Protein AF-A0AAD9UGE0-F1 (afdb_monomer)

Solvent-accessible surface area (backbone atoms only — not comparable to full-atom values): 10682 Å² total; per-residue (Å²): 108,59,68,49,46,76,36,98,63,43,53,57,89,71,88,45,74,94,36,51,43,72,47,101,81,71,46,81,41,84,51,85,53,71,52,88,83,58,82,74,87,63,86,68,56,71,90,69,31,63,81,70,52,46,63,59,52,52,42,46,74,65,62,39,89,76,68,71,66,84,91,70,76,92,77,60,57,79,84,47,42,63,54,53,50,55,52,52,47,62,59,44,84,49,80,83,69,29,67,52,61,66,55,52,52,52,53,50,54,66,74,49,76,84,58,88,60,74,59,60,60,52,51,49,52,54,50,50,55,49,50,53,55,49,51,53,51,49,55,52,52,52,54,52,48,52,54,53,49,50,53,48,52,56,49,49,62,70,72,47,74,83,75,58,71,69,61,76,76,76,121

InterPro domains:
  IPR011009 Protein kinase-like domain superfamily [SSF56112] (1-133)
  IPR050401 Cyclic nucleotide synthase [PTHR11920] (56-162)

Organism: Ridgeia piscesae (NCBI:txid27915)

Foldseek 3Di:
DVVCCPDPLNDQVQDDPVQWDQDPVRDTDGHRRPCPPPDPPDDDDPCRPCVNCVVVVVQLLVCDVVHSDDDDDPDDPPLCVLVVVLVVQCSDSDPVSHDDVVVSVVSVCVSPVDDPDPVVVVVVVVVVVVVVVVVVVVVVVVVVVVVVVVVVVVVVVVVDPPPVVVPVVPD

Nearest PDB structures (foldseek):
  6vql-assembly1_A  TM=5.598E-01  e=5.423E-02  Homo sapiens
  2oic-assembly3_C  TM=5.816E-01  e=9.444E-02  Homo sapiens
  8tvm-assembly2_B  TM=5.548E-01  e=7.849E-02  Homo sapiens
  6n8g-assembly3_C  TM=5.588E-01  e=1.068E-01  Homo sapiens
  6rfj-assembly2_B  TM=5.610E-01  e=1.979E-01  Homo sapiens

Structure (mmCIF, N/CA/C/O backbone):
data_AF-A0AAD9UGE0-F1
#
_entry.id   AF-A0AAD9UGE0-F1
#
loop_
_atom_site.group_PDB
_atom_site.id
_atom_site.type_symbol
_atom_site.label_atom_id
_atom_site.label_alt_id
_atom_site.label_comp_id
_atom_site.label_asym_id
_atom_site.label_entity_id
_atom_site.label_seq_id
_atom_site.pdbx_PDB_ins_code
_atom_site.Cartn_x
_atom_site.Cartn_y
_atom_site.Cartn_z
_atom_site.occupancy
_atom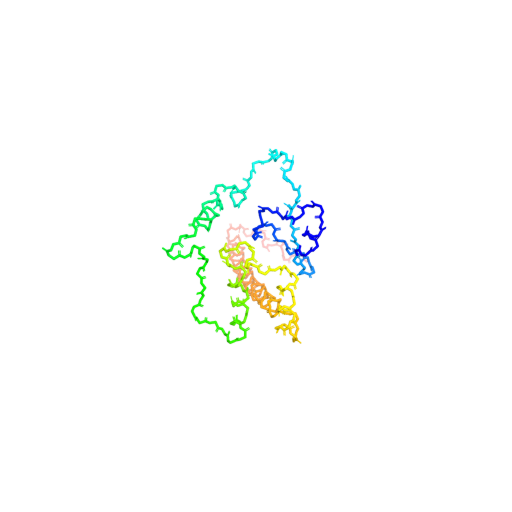_site.B_iso_or_equiv
_atom_site.auth_seq_id
_atom_site.auth_comp_id
_atom_site.auth_asym_id
_atom_site.auth_atom_id
_atom_site.pdbx_PDB_model_num
ATOM 1 N N . MET A 1 1 ? -3.141 -9.956 -6.855 1.00 86.50 1 MET A N 1
ATOM 2 C CA . MET A 1 1 ? -2.781 -9.340 -8.156 1.00 86.50 1 MET A CA 1
ATOM 3 C C . MET A 1 1 ? -2.463 -10.358 -9.249 1.00 86.50 1 MET A C 1
ATOM 5 O O . MET A 1 1 ? -2.822 -10.086 -10.386 1.00 86.50 1 MET A O 1
ATOM 9 N N . THR A 1 2 ? -1.898 -11.535 -8.938 1.00 88.38 2 THR A N 1
ATOM 10 C CA . THR A 1 2 ? -1.641 -12.627 -9.907 1.00 88.38 2 THR A CA 1
ATOM 11 C C . THR A 1 2 ? -2.841 -12.927 -10.812 1.00 88.38 2 THR A C 1
ATOM 13 O O . THR A 1 2 ? -2.704 -12.946 -12.029 1.00 88.38 2 THR A O 1
ATOM 16 N N . TYR A 1 3 ? -4.036 -13.067 -10.226 1.00 90.50 3 TYR A N 1
ATOM 17 C CA . TYR A 1 3 ? -5.280 -13.278 -10.973 1.00 90.50 3 TYR A CA 1
ATOM 18 C C . TYR A 1 3 ? -5.548 -12.173 -12.009 1.00 90.50 3 TYR A C 1
ATOM 20 O O . TYR A 1 3 ? -5.776 -12.452 -13.182 1.00 90.50 3 TYR A O 1
ATOM 28 N N . LEU A 1 4 ? -5.448 -10.904 -11.599 1.00 90.94 4 LEU A N 1
ATOM 29 C CA . LEU A 1 4 ? -5.672 -9.766 -12.492 1.00 90.94 4 LEU A CA 1
ATOM 30 C C . LEU A 1 4 ? -4.648 -9.727 -13.634 1.00 90.94 4 LEU A C 1
ATOM 32 O O . LEU A 1 4 ? -5.006 -9.381 -14.757 1.00 90.94 4 LEU A O 1
ATOM 36 N N . HIS A 1 5 ? -3.398 -10.100 -13.362 1.00 91.44 5 HIS A N 1
ATOM 37 C CA . HIS A 1 5 ? -2.331 -10.113 -14.364 1.00 91.44 5 HIS A CA 1
ATOM 38 C C . HIS A 1 5 ? -2.484 -11.229 -15.398 1.00 91.44 5 HIS A C 1
ATOM 40 O O . HIS A 1 5 ? -2.149 -11.021 -16.560 1.00 91.44 5 HIS A O 1
ATOM 46 N N . LYS A 1 6 ? -3.040 -12.377 -14.997 1.00 92.19 6 LYS A N 1
ATOM 47 C CA . LYS A 1 6 ? -3.388 -13.480 -15.906 1.00 92.19 6 LYS A CA 1
ATOM 48 C C . LYS A 1 6 ? -4.682 -13.221 -16.687 1.00 92.19 6 LYS A C 1
ATOM 50 O O . LYS A 1 6 ? -4.914 -13.846 -17.713 1.00 92.19 6 LYS A O 1
ATOM 55 N N . SER A 1 7 ? -5.521 -12.295 -16.220 1.00 92.62 7 SER A N 1
ATOM 56 C CA . SER A 1 7 ? -6.760 -11.922 -16.907 1.00 92.62 7 SER A CA 1
ATOM 57 C C . SER A 1 7 ? -6.507 -11.035 -18.142 1.00 92.62 7 SER A C 1
ATOM 59 O O . SER A 1 7 ? -5.489 -10.335 -18.199 1.00 92.62 7 SER A O 1
ATOM 61 N N . PRO A 1 8 ? -7.472 -10.923 -19.078 1.00 91.62 8 PRO A N 1
ATOM 62 C CA . PRO A 1 8 ? -7.380 -10.011 -20.226 1.00 91.62 8 PRO A CA 1
ATOM 63 C C . PRO A 1 8 ? -7.176 -8.530 -19.858 1.00 91.62 8 PRO A C 1
ATOM 65 O O . PRO A 1 8 ? -6.701 -7.741 -20.673 1.00 91.62 8 PRO A O 1
ATOM 68 N N . ILE A 1 9 ? -7.512 -8.132 -18.624 1.00 89.88 9 ILE A N 1
ATOM 69 C CA . ILE A 1 9 ? -7.336 -6.758 -18.129 1.00 89.88 9 ILE A CA 1
ATOM 70 C C . ILE A 1 9 ? -5.846 -6.432 -17.910 1.00 89.88 9 ILE A C 1
ATOM 72 O O . ILE A 1 9 ? -5.455 -5.263 -18.046 1.00 89.88 9 ILE A O 1
ATOM 76 N N . LYS A 1 10 ? -5.027 -7.460 -17.623 1.00 90.00 10 LYS A N 1
ATOM 77 C CA . LYS A 1 10 ? -3.566 -7.479 -17.397 1.00 90.00 10 LYS A CA 1
ATOM 78 C C . LYS A 1 10 ? -3.036 -6.655 -16.222 1.00 90.00 10 LYS A C 1
ATOM 80 O O . LYS A 1 10 ? -2.043 -7.023 -15.614 1.00 90.00 10 LYS A O 1
ATOM 85 N N . PHE A 1 11 ? -3.653 -5.527 -15.892 1.00 89.81 11 PHE A N 1
ATOM 86 C CA . PHE A 1 11 ? -3.199 -4.638 -14.824 1.00 89.81 11 PHE A CA 1
ATOM 87 C C . PHE A 1 11 ? -4.318 -3.705 -14.366 1.00 89.81 11 PHE A C 1
ATOM 89 O O . PHE A 1 11 ? -5.218 -3.350 -15.131 1.00 89.81 11 PHE A O 1
ATOM 96 N N . HIS A 1 12 ? -4.226 -3.242 -13.120 1.00 90.31 12 HIS A N 1
ATOM 97 C CA . HIS A 1 12 ? -5.197 -2.309 -12.549 1.00 90.31 12 HIS A CA 1
ATOM 98 C C . HIS A 1 12 ? -5.083 -0.900 -13.154 1.00 90.31 12 HIS A C 1
ATOM 100 O O . HIS A 1 12 ? -6.098 -0.266 -13.438 1.00 90.31 12 HIS A O 1
ATOM 106 N N . GLY A 1 13 ? -3.858 -0.395 -13.324 1.00 86.50 13 GLY A N 1
ATOM 107 C CA . GLY A 1 13 ? -3.557 0.898 -13.958 1.00 86.50 13 GLY A CA 1
ATOM 108 C C . GLY A 1 13 ? -3.560 2.117 -13.032 1.00 86.50 13 GLY A C 1
ATOM 109 O O . GLY A 1 13 ? -2.965 3.130 -13.374 1.00 86.50 13 GLY A O 1
ATOM 110 N N . SER A 1 14 ? -4.179 2.031 -11.855 1.00 85.56 14 SER A N 1
ATOM 111 C CA . SER A 1 14 ? -4.211 3.139 -10.890 1.00 85.56 14 SER A CA 1
ATOM 112 C C . SER A 1 14 ? -4.406 2.633 -9.459 1.00 85.56 14 SER A C 1
ATOM 114 O O . SER A 1 14 ? -5.285 3.128 -8.749 1.00 85.56 14 SER A O 1
ATOM 116 N N . LEU A 1 15 ? -3.695 1.575 -9.066 1.00 87.81 15 LEU A N 1
ATOM 117 C CA . LEU A 1 15 ? -3.853 0.984 -7.738 1.00 87.81 15 LEU A CA 1
ATOM 118 C C . LEU A 1 15 ? -3.449 2.017 -6.675 1.00 87.81 15 LEU A C 1
ATOM 120 O O . LEU A 1 15 ? -2.327 2.510 -6.676 1.00 87.81 15 LEU A O 1
ATOM 124 N N . THR A 1 16 ? -4.387 2.360 -5.798 1.00 86.50 16 THR A N 1
ATOM 125 C CA . THR A 1 16 ? -4.173 3.248 -4.649 1.00 86.50 16 THR A CA 1
ATOM 126 C C . THR A 1 16 ? -4.883 2.652 -3.441 1.00 86.50 16 THR A C 1
ATOM 128 O O . THR A 1 16 ? -5.810 1.859 -3.614 1.00 86.50 16 THR A O 1
ATOM 131 N N . SER A 1 17 ? -4.509 3.060 -2.227 1.00 85.44 17 SER A N 1
ATOM 132 C CA . SER A 1 17 ? -5.181 2.614 -0.995 1.00 85.44 17 SER A CA 1
ATOM 133 C C . SER A 1 17 ? -6.696 2.858 -1.028 1.00 85.44 17 SER A C 1
ATOM 135 O O . SER A 1 17 ? -7.463 2.017 -0.593 1.00 85.44 17 SER A O 1
ATOM 137 N N . PHE A 1 18 ? -7.157 3.934 -1.674 1.00 85.12 18 PHE A N 1
ATOM 138 C CA . PHE A 1 18 ? -8.587 4.232 -1.860 1.00 85.12 18 PHE A CA 1
ATOM 139 C C . PHE A 1 18 ? -9.351 3.240 -2.769 1.00 85.12 18 PHE A C 1
ATOM 141 O O . PHE A 1 18 ? -10.582 3.259 -2.857 1.00 85.12 18 PHE A O 1
ATOM 148 N N . LYS A 1 19 ? -8.635 2.400 -3.521 1.00 87.56 19 LYS A N 1
ATOM 149 C CA . LYS A 1 19 ? -9.222 1.357 -4.377 1.00 87.56 19 LYS A CA 1
ATOM 150 C C . LYS A 1 19 ? -9.098 -0.034 -3.763 1.00 87.56 19 LYS A C 1
ATOM 152 O O . LYS A 1 19 ? -9.575 -0.990 -4.371 1.00 87.56 19 LYS A O 1
ATOM 157 N N . VAL A 1 20 ? -8.502 -0.139 -2.581 1.00 90.75 20 VAL A N 1
ATOM 158 C CA . VAL A 1 20 ? -8.370 -1.372 -1.817 1.00 90.75 20 VAL A CA 1
ATOM 159 C C . VAL A 1 20 ? -9.362 -1.309 -0.661 1.00 90.75 20 VAL A C 1
ATOM 161 O O . VAL A 1 20 ? -9.331 -0.379 0.135 1.00 90.75 20 VAL A O 1
ATOM 164 N N . LEU A 1 21 ? -10.288 -2.258 -0.623 1.00 89.25 21 LEU A N 1
ATOM 165 C CA . LEU A 1 21 ? -11.408 -2.299 0.310 1.00 89.25 21 LEU A CA 1
ATOM 166 C C . LEU A 1 21 ? -11.250 -3.508 1.230 1.00 89.25 21 LEU A C 1
ATOM 168 O O . LEU A 1 21 ? -10.822 -4.566 0.774 1.00 89.25 21 LEU A O 1
ATOM 172 N N . LEU A 1 22 ? -11.623 -3.363 2.495 1.00 88.38 22 LEU A N 1
ATOM 173 C CA . LEU A 1 22 ? -11.790 -4.483 3.419 1.00 88.38 22 LEU A CA 1
ATOM 174 C C . LEU A 1 22 ? -13.283 -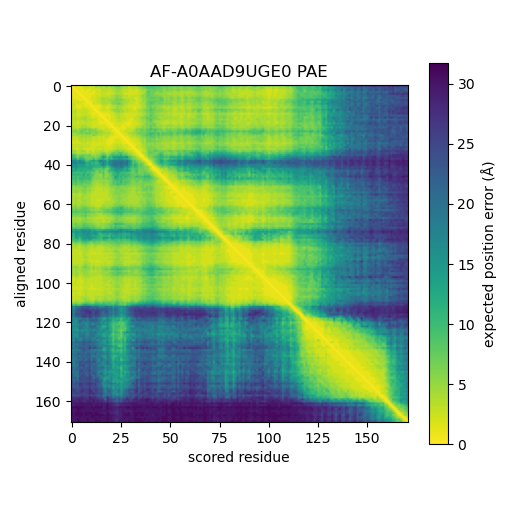4.817 3.497 1.00 88.38 22 LEU A C 1
ATOM 176 O O . LEU A 1 22 ? -14.111 -3.906 3.505 1.00 88.38 22 LEU A O 1
ATOM 180 N N . ASP A 1 23 ? -13.630 -6.101 3.509 1.00 84.06 23 ASP A N 1
ATOM 181 C CA . ASP A 1 23 ? -14.999 -6.548 3.783 1.00 84.06 23 ASP A CA 1
ATOM 182 C C . ASP A 1 23 ? -15.182 -6.979 5.249 1.00 84.06 23 ASP A C 1
ATOM 184 O O . ASP A 1 23 ? -14.229 -6.995 6.025 1.00 84.06 23 ASP A O 1
ATOM 188 N N . GLY A 1 24 ? -16.410 -7.348 5.635 1.00 77.62 24 GLY A N 1
ATOM 189 C CA . GLY A 1 24 ? -16.728 -7.788 7.003 1.00 77.62 24 GLY A CA 1
ATOM 190 C C . GLY A 1 24 ? -16.047 -9.093 7.438 1.00 77.62 24 GLY A C 1
ATOM 191 O O . GLY A 1 24 ? -16.142 -9.471 8.598 1.00 77.62 24 GLY A O 1
ATOM 192 N N . ARG A 1 25 ? -15.352 -9.783 6.524 1.00 78.94 25 ARG A N 1
ATOM 193 C CA . ARG A 1 25 ? -14.497 -10.943 6.816 1.00 78.94 25 ARG A CA 1
ATOM 194 C C . ARG A 1 25 ? -13.013 -10.570 6.771 1.00 78.94 25 ARG A C 1
ATOM 196 O O . ARG A 1 25 ? -12.174 -11.444 6.573 1.00 78.94 25 ARG A O 1
ATOM 203 N N . TRP A 1 26 ? -12.695 -9.278 6.880 1.00 73.75 26 TRP A N 1
ATOM 204 C CA . TRP A 1 26 ? -11.335 -8.733 6.849 1.00 73.75 26 TRP A CA 1
ATOM 205 C C . TRP A 1 26 ? -10.550 -9.089 5.585 1.00 73.75 26 TRP A C 1
ATOM 207 O O . TRP A 1 26 ? -9.321 -9.033 5.549 1.00 73.75 26 TRP A O 1
ATOM 217 N N . THR A 1 27 ? -11.253 -9.426 4.504 1.00 80.75 27 THR A N 1
ATOM 218 C CA . THR A 1 27 ? -10.612 -9.773 3.244 1.00 80.75 27 THR A CA 1
ATOM 219 C C . THR A 1 27 ? -10.341 -8.510 2.444 1.00 80.75 27 THR A C 1
ATOM 221 O O . THR A 1 27 ? -11.245 -7.749 2.098 1.00 80.75 27 THR A O 1
ATOM 224 N N . CYS A 1 28 ? -9.073 -8.317 2.096 1.00 85.94 28 CYS A N 1
ATOM 225 C CA . CYS A 1 28 ? -8.627 -7.243 1.225 1.00 85.94 28 CYS A CA 1
ATOM 226 C C . CYS A 1 28 ? -9.032 -7.505 -0.237 1.00 85.94 28 CYS A C 1
ATOM 228 O O . CYS A 1 28 ? -8.612 -8.483 -0.860 1.00 85.94 28 CYS A O 1
ATOM 230 N N . LYS A 1 29 ? -9.854 -6.612 -0.795 1.00 89.44 29 LYS A N 1
ATOM 231 C CA . LYS A 1 29 ? -10.418 -6.668 -2.147 1.00 89.44 29 LYS A CA 1
ATOM 232 C C . LYS A 1 29 ? -10.004 -5.448 -2.960 1.00 89.44 29 LYS A C 1
ATOM 234 O O . LYS A 1 29 ? -10.049 -4.311 -2.504 1.00 89.44 29 LYS A O 1
ATOM 239 N N . ILE A 1 30 ? -9.634 -5.680 -4.213 1.00 92.19 30 ILE A N 1
ATOM 240 C CA . ILE A 1 30 ? -9.219 -4.628 -5.143 1.00 92.19 30 ILE A CA 1
ATOM 241 C C . ILE A 1 30 ? -10.424 -4.223 -5.997 1.00 92.19 30 ILE A C 1
ATOM 243 O O . ILE A 1 30 ? -11.068 -5.074 -6.604 1.00 92.19 30 ILE A O 1
ATOM 247 N N . SER A 1 31 ? -10.714 -2.926 -6.068 1.00 89.81 31 SER A N 1
ATOM 248 C CA . SER A 1 31 ? -11.856 -2.353 -6.793 1.00 89.81 31 SER A CA 1
ATOM 249 C C . SER A 1 31 ? -11.417 -1.514 -7.995 1.00 89.81 31 SER A C 1
ATOM 251 O O . SER A 1 31 ? -10.283 -1.053 -8.066 1.00 89.81 31 SER A O 1
ATOM 253 N N . ARG A 1 32 ? -12.339 -1.241 -8.929 1.00 85.06 32 ARG A N 1
ATOM 254 C CA . ARG A 1 32 ? -12.141 -0.289 -10.045 1.00 85.06 32 ARG A CA 1
ATOM 255 C C . ARG A 1 32 ? -10.977 -0.632 -10.996 1.00 85.06 32 ARG A C 1
ATOM 257 O O . ARG A 1 32 ? -10.320 0.264 -11.529 1.00 85.06 32 ARG A O 1
ATOM 264 N N . TYR A 1 33 ? -10.725 -1.916 -11.234 1.00 88.75 33 TYR A N 1
ATOM 265 C CA . TYR A 1 33 ? -9.873 -2.387 -12.331 1.00 88.75 33 TYR A CA 1
ATOM 266 C C . TYR A 1 33 ? -10.702 -2.555 -13.621 1.00 88.75 33 TYR A C 1
ATOM 268 O O . TYR A 1 33 ? -11.921 -2.661 -13.567 1.00 88.75 33 TYR A O 1
ATOM 276 N N . GLY A 1 34 ? -10.067 -2.535 -14.800 1.00 83.31 34 GLY A N 1
ATOM 277 C CA . GLY A 1 34 ? -10.757 -2.759 -16.087 1.00 83.31 34 GLY A CA 1
ATOM 278 C C . GLY A 1 34 ? -11.565 -1.578 -16.646 1.00 83.31 34 GLY A C 1
ATOM 279 O O . GLY A 1 34 ? -12.016 -1.635 -17.783 1.00 83.31 34 GLY A O 1
ATOM 280 N N . LEU A 1 35 ? -11.677 -0.467 -15.916 1.00 80.81 35 LEU A N 1
ATOM 281 C CA . LEU A 1 35 ? -12.515 0.682 -16.292 1.00 80.81 35 LEU A CA 1
ATOM 282 C C . LEU A 1 35 ? -11.858 1.674 -17.273 1.00 80.81 35 LEU A C 1
ATOM 284 O O . LEU A 1 35 ? -12.347 2.785 -17.433 1.00 80.81 35 LEU A O 1
ATOM 288 N N . ARG A 1 36 ? -10.766 1.301 -17.959 1.00 70.44 36 ARG A N 1
ATOM 289 C CA . ARG A 1 36 ? -10.019 2.220 -18.851 1.00 70.44 36 ARG A CA 1
ATOM 290 C C . ARG A 1 36 ? -10.866 2.795 -19.994 1.00 70.44 36 ARG A C 1
ATOM 292 O O . ARG A 1 36 ? -10.567 3.881 -20.471 1.00 70.44 36 ARG A O 1
ATOM 299 N N . LYS A 1 37 ? -11.886 2.054 -20.443 1.00 67.06 37 LYS A N 1
ATOM 300 C CA . LYS A 1 37 ? -12.757 2.426 -21.571 1.00 67.06 37 LYS A CA 1
ATOM 301 C C . LYS A 1 37 ? -14.066 3.100 -21.148 1.00 67.06 37 LYS A C 1
ATOM 303 O O . LYS A 1 37 ? -14.785 3.601 -22.006 1.00 67.06 37 LYS A O 1
ATOM 308 N N . LEU A 1 38 ? -14.395 3.105 -19.857 1.00 70.88 38 LEU A N 1
ATOM 309 C CA . LEU A 1 38 ? -15.645 3.684 -19.378 1.00 70.88 38 LEU A CA 1
ATOM 310 C C . LEU A 1 38 ? -15.431 5.180 -19.122 1.00 70.88 38 LEU A C 1
ATOM 312 O O . LEU A 1 38 ? -14.632 5.549 -18.262 1.00 70.88 38 LEU A O 1
ATOM 316 N N . LYS A 1 39 ? -16.130 6.050 -19.863 1.00 59.06 39 LYS A N 1
ATOM 317 C CA . LYS A 1 39 ? -16.143 7.493 -19.575 1.00 59.06 39 LYS A CA 1
ATOM 318 C C . LYS A 1 39 ? -16.737 7.691 -18.176 1.00 59.06 39 LYS A C 1
ATOM 320 O O . LYS A 1 39 ? -17.915 7.417 -17.966 1.00 59.06 39 LYS A O 1
ATOM 325 N N . GLN A 1 40 ? -15.923 8.132 -17.216 1.00 65.56 40 GLN A N 1
ATOM 326 C CA . GLN A 1 40 ? -16.408 8.503 -15.886 1.00 65.56 40 GLN A CA 1
ATOM 327 C C . GLN A 1 40 ? -17.302 9.737 -16.022 1.00 65.56 40 GLN A C 1
ATOM 329 O O . GLN A 1 40 ? -16.816 10.842 -16.237 1.00 65.56 40 GLN A O 1
ATOM 334 N N . THR A 1 41 ? -18.613 9.535 -15.923 1.00 61.00 41 THR A N 1
ATOM 335 C CA . THR A 1 41 ? -19.617 10.610 -15.913 1.00 61.00 41 THR A CA 1
ATOM 336 C C . THR A 1 41 ? -19.605 11.388 -14.595 1.00 61.00 41 THR A C 1
ATOM 338 O O . THR A 1 41 ? -20.035 12.535 -14.538 1.00 61.00 41 THR A O 1
ATOM 341 N N . SER A 1 42 ? -19.072 10.786 -13.529 1.00 66.75 42 SER A N 1
ATOM 342 C CA . SER A 1 42 ? -18.936 11.389 -12.205 1.00 66.75 42 SER A CA 1
ATOM 343 C C . SER A 1 42 ? -17.612 12.138 -12.046 1.00 66.75 42 SER A C 1
ATOM 345 O O . SER A 1 42 ? -16.554 11.591 -12.378 1.00 66.75 42 SER A O 1
ATOM 347 N N . LYS A 1 43 ? -17.651 13.329 -11.430 1.00 68.44 43 LYS A N 1
ATOM 348 C CA . LYS A 1 43 ? -16.443 14.048 -10.995 1.00 68.44 43 LYS A CA 1
ATOM 349 C C . LYS A 1 43 ? -15.575 13.115 -10.130 1.00 68.44 43 LYS A C 1
ATOM 351 O O . LYS A 1 43 ? -16.085 12.559 -9.155 1.00 68.44 43 LYS A O 1
ATOM 356 N N . PRO A 1 44 ? -14.288 12.913 -10.464 1.00 68.38 44 PRO A N 1
ATOM 357 C CA . PRO A 1 44 ? -13.426 12.049 -9.675 1.00 68.38 44 PRO A CA 1
ATOM 358 C C . PRO A 1 44 ? -13.206 12.660 -8.291 1.00 68.38 44 PRO A C 1
ATOM 360 O O . PRO A 1 44 ? -13.004 13.865 -8.149 1.00 68.38 44 PRO A O 1
ATOM 363 N N . LEU A 1 45 ? -13.191 11.811 -7.264 1.00 71.00 45 LEU A N 1
ATOM 364 C CA . LEU A 1 45 ? -12.749 12.211 -5.929 1.00 71.00 45 LEU A CA 1
ATOM 365 C C . LEU A 1 45 ? -11.306 12.727 -6.004 1.00 71.00 45 LEU A C 1
ATOM 367 O O . LEU A 1 45 ? -10.512 12.212 -6.796 1.00 71.00 45 LEU A O 1
ATOM 371 N N . VAL A 1 46 ? -10.943 13.684 -5.146 1.00 73.75 46 VAL A N 1
ATOM 372 C CA . VAL A 1 46 ? -9.631 14.363 -5.163 1.00 73.75 46 VAL A CA 1
ATOM 373 C C . VAL A 1 46 ? -8.462 13.369 -5.238 1.00 73.75 46 VAL A C 1
ATOM 375 O O . VAL A 1 46 ? -7.627 13.464 -6.131 1.00 73.75 46 VAL A O 1
ATOM 378 N N . ARG A 1 47 ? -8.453 12.333 -4.385 1.00 68.62 47 ARG A N 1
ATOM 379 C CA . ARG A 1 47 ? -7.403 11.288 -4.357 1.00 68.62 47 ARG A CA 1
ATOM 380 C C . ARG A 1 47 ? -7.377 10.372 -5.589 1.00 68.62 47 ARG A C 1
ATOM 382 O O . ARG A 1 47 ? -6.409 9.648 -5.804 1.00 68.62 47 ARG A O 1
ATOM 389 N N . SER A 1 48 ? -8.456 10.347 -6.368 1.00 72.38 48 SER A N 1
ATOM 390 C CA . SER A 1 48 ? -8.547 9.609 -7.633 1.00 72.38 48 SER A CA 1
ATOM 391 C C . SER A 1 48 ? -8.275 10.477 -8.860 1.00 72.38 48 SER A C 1
ATOM 393 O O . SER A 1 48 ? -8.168 9.931 -9.956 1.00 72.38 48 SER A O 1
ATOM 395 N N . ASN A 1 49 ? -8.126 11.794 -8.682 1.00 78.81 49 ASN A N 1
ATOM 396 C CA . ASN A 1 49 ? -7.742 12.697 -9.753 1.00 78.81 49 ASN A CA 1
ATOM 397 C C . ASN A 1 49 ? -6.308 12.366 -10.212 1.00 78.81 49 ASN A C 1
ATOM 399 O O . ASN A 1 49 ? -5.401 12.318 -9.374 1.00 78.81 49 ASN A O 1
ATOM 403 N N . PRO A 1 50 ? -6.072 12.162 -11.521 1.00 78.12 50 PRO A N 1
ATOM 404 C CA . PRO A 1 50 ? -4.732 11.970 -12.059 1.00 78.12 50 PRO A CA 1
ATOM 405 C C . PRO A 1 50 ? -3.718 13.033 -11.638 1.00 78.12 50 PRO A C 1
ATOM 407 O O . PRO A 1 50 ? -2.549 12.694 -11.481 1.00 78.12 50 PRO A O 1
ATOM 410 N N . SER A 1 51 ? -4.134 14.285 -11.416 1.00 85.75 51 SER A N 1
ATOM 411 C CA . SER A 1 51 ? -3.232 15.351 -10.957 1.00 85.75 51 SER A CA 1
ATOM 412 C C . SER A 1 51 ? -2.559 15.042 -9.616 1.00 85.75 51 SER A C 1
ATOM 414 O O . SER A 1 51 ? -1.442 15.493 -9.390 1.00 85.75 51 SER A O 1
ATOM 416 N N . TYR A 1 52 ? -3.191 14.236 -8.756 1.00 84.06 52 TYR A N 1
ATOM 417 C CA . TYR A 1 52 ? -2.670 13.914 -7.428 1.00 84.06 52 TYR A CA 1
ATOM 418 C C . TYR A 1 52 ? -1.469 12.958 -7.472 1.00 84.06 52 TYR A C 1
ATOM 420 O O . TYR A 1 52 ? -0.525 13.114 -6.707 1.00 84.06 52 TYR A O 1
ATOM 428 N N . TYR A 1 53 ? -1.487 11.961 -8.363 1.00 85.25 53 TYR A N 1
ATOM 429 C CA . TYR A 1 53 ? -0.458 10.912 -8.401 1.00 85.25 53 TYR A CA 1
ATOM 430 C C . TYR A 1 53 ? 0.447 10.972 -9.639 1.00 85.25 53 TYR A C 1
ATOM 432 O O . TYR A 1 53 ? 1.508 10.348 -9.641 1.00 85.25 53 TYR A O 1
ATOM 440 N N . ARG A 1 54 ? 0.066 11.708 -10.694 1.00 88.75 54 ARG A N 1
ATOM 441 C CA . ARG A 1 54 ? 0.904 11.882 -11.892 1.00 88.75 54 ARG A CA 1
ATOM 442 C C . ARG A 1 54 ? 2.290 12.447 -11.584 1.00 88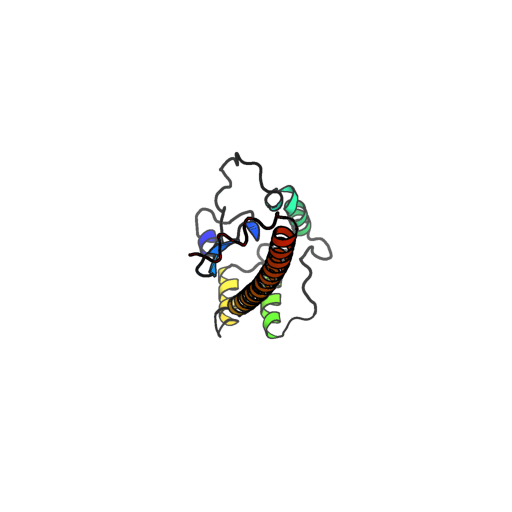.75 54 ARG A C 1
ATOM 444 O O . ARG A 1 54 ? 3.238 11.854 -12.087 1.00 88.75 54 ARG A O 1
ATOM 451 N N . PRO A 1 55 ? 2.448 13.497 -10.753 1.00 91.81 55 PRO A N 1
ATOM 452 C CA . PRO A 1 55 ? 3.774 14.015 -10.427 1.00 91.81 55 PRO A CA 1
ATOM 453 C C . PRO A 1 55 ? 4.681 12.931 -9.837 1.00 91.81 55 PRO A C 1
ATOM 455 O O . PRO A 1 55 ? 5.822 12.788 -10.259 1.00 91.81 55 PRO A O 1
ATOM 458 N N . CYS A 1 56 ? 4.150 12.095 -8.941 1.00 90.56 56 CYS A N 1
ATOM 459 C CA . CYS A 1 56 ? 4.886 10.967 -8.373 1.00 90.56 56 CYS A CA 1
ATOM 460 C C . CYS A 1 56 ? 5.343 9.975 -9.451 1.00 90.56 56 CYS A C 1
ATOM 462 O O . CYS A 1 56 ? 6.495 9.557 -9.445 1.00 90.56 56 CYS A O 1
ATOM 464 N N . ILE A 1 57 ? 4.461 9.610 -10.389 1.00 89.88 57 ILE A N 1
ATOM 465 C CA . ILE A 1 57 ? 4.798 8.681 -11.479 1.00 89.88 57 ILE A CA 1
ATOM 466 C C . ILE A 1 57 ? 5.898 9.258 -12.375 1.00 89.88 57 ILE A C 1
ATOM 468 O O . ILE A 1 57 ? 6.827 8.536 -12.724 1.00 89.88 57 ILE A O 1
ATOM 472 N N . GLU A 1 58 ? 5.809 10.535 -12.744 1.00 92.56 58 GLU A N 1
ATOM 473 C CA . GLU A 1 58 ? 6.798 11.163 -13.625 1.00 92.56 58 GLU A CA 1
ATOM 474 C C . GLU A 1 58 ? 8.173 11.274 -12.956 1.00 92.56 58 GLU A C 1
ATOM 476 O O . GLU A 1 58 ? 9.181 10.955 -13.580 1.00 92.56 58 GLU A O 1
ATOM 481 N N . ARG A 1 59 ? 8.225 11.599 -11.659 1.00 93.44 59 ARG A N 1
ATOM 482 C CA . ARG A 1 59 ? 9.479 11.603 -10.887 1.00 93.44 59 ARG A CA 1
ATOM 483 C C . ARG A 1 59 ? 10.114 10.216 -10.785 1.00 93.44 59 ARG A C 1
ATOM 485 O O . ARG A 1 59 ? 11.329 10.089 -10.896 1.00 93.44 59 ARG A O 1
ATOM 492 N N . VAL A 1 60 ? 9.299 9.165 -10.635 1.00 91.62 60 VAL A N 1
ATOM 493 C CA . VAL A 1 60 ? 9.784 7.773 -10.668 1.00 91.62 60 VAL A CA 1
ATOM 494 C C . VAL A 1 60 ? 10.323 7.412 -12.053 1.00 91.62 60 VAL A C 1
ATOM 496 O O . VAL A 1 60 ? 11.394 6.828 -12.142 1.00 91.62 60 VAL A O 1
ATOM 499 N N . LYS A 1 61 ? 9.620 7.770 -13.135 1.00 90.44 61 LYS A N 1
ATOM 500 C CA . LYS A 1 61 ? 10.073 7.498 -14.512 1.00 90.44 61 LYS A CA 1
ATOM 501 C C . LYS A 1 61 ? 11.351 8.244 -14.884 1.00 90.44 61 LYS A C 1
ATOM 503 O O . LYS A 1 61 ? 12.114 7.749 -15.701 1.00 90.44 61 LYS A O 1
ATOM 508 N N . LYS A 1 62 ? 11.550 9.438 -14.322 1.00 92.94 62 LYS A N 1
ATOM 509 C CA . LYS A 1 62 ? 12.747 10.252 -14.541 1.00 92.94 62 LYS A CA 1
ATOM 510 C C . LYS A 1 62 ? 13.989 9.664 -13.858 1.00 92.94 62 LYS A C 1
ATOM 512 O O . LYS A 1 62 ? 15.084 10.125 -14.156 1.00 92.94 62 LYS A O 1
ATOM 517 N N . SER A 1 63 ? 13.829 8.677 -12.967 1.00 89.50 63 SER A N 1
ATOM 518 C CA . SER A 1 63 ? 14.922 8.103 -12.170 1.00 89.50 63 SER A CA 1
ATOM 519 C C . SER A 1 63 ? 15.760 9.197 -11.500 1.00 89.50 63 SER A C 1
ATOM 521 O O . SER A 1 63 ? 16.972 9.280 -11.680 1.00 89.50 63 SER A O 1
ATOM 523 N N . GLU A 1 64 ? 15.077 10.093 -10.773 1.00 90.88 64 GLU A N 1
ATOM 524 C CA . GLU A 1 64 ? 15.728 11.164 -10.008 1.00 90.88 64 GLU A CA 1
ATOM 525 C C . GLU A 1 64 ? 16.793 10.605 -9.053 1.00 90.88 64 GLU A C 1
ATOM 527 O O . GLU A 1 64 ? 16.663 9.484 -8.565 1.00 90.88 64 GLU A O 1
ATOM 532 N N . GLN A 1 65 ? 17.824 11.405 -8.764 1.00 88.50 65 GLN A N 1
ATOM 533 C CA . GLN A 1 65 ? 18.842 11.087 -7.765 1.00 88.50 65 GLN A CA 1
ATOM 534 C C . GLN A 1 65 ? 18.737 12.079 -6.598 1.00 88.50 65 GLN A C 1
ATOM 536 O O . GLN A 1 65 ? 18.946 13.275 -6.817 1.00 88.50 65 GLN A O 1
ATOM 541 N N . PRO A 1 66 ? 18.411 11.627 -5.372 1.00 87.50 66 PRO A N 1
ATOM 542 C CA . PRO A 1 66 ? 18.078 10.249 -4.984 1.00 87.50 66 PRO A CA 1
ATOM 543 C C . PRO A 1 66 ? 16.711 9.774 -5.535 1.00 87.50 66 PRO A C 1
ATOM 545 O O . PRO A 1 66 ? 15.838 10.613 -5.788 1.00 87.50 66 PRO A O 1
ATOM 548 N N . PRO A 1 67 ? 16.480 8.450 -5.671 1.00 89.38 67 PRO A N 1
ATOM 549 C CA . PRO A 1 67 ? 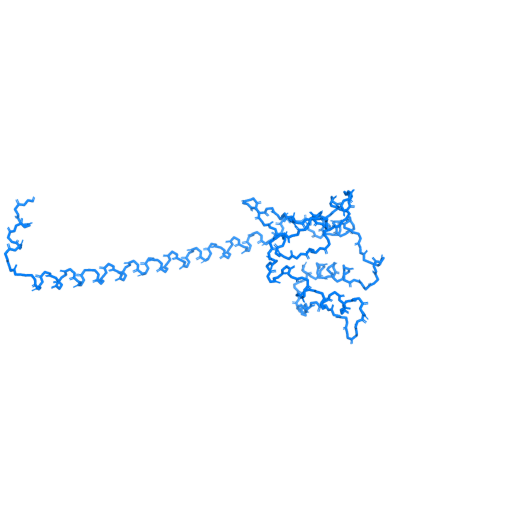15.229 7.912 -6.203 1.00 89.38 67 PRO A CA 1
ATOM 550 C C . PRO A 1 67 ? 14.005 8.410 -5.437 1.00 89.38 67 PRO A C 1
ATOM 552 O O . PRO A 1 67 ? 13.932 8.294 -4.212 1.00 89.38 67 PRO A O 1
ATOM 555 N N . PHE A 1 68 ? 12.995 8.912 -6.156 1.00 93.12 68 PHE A N 1
ATOM 556 C CA . PHE A 1 68 ? 11.738 9.319 -5.530 1.00 93.12 68 PHE A CA 1
ATOM 557 C C . PHE A 1 68 ? 10.993 8.086 -4.998 1.00 93.12 68 PHE A C 1
ATOM 559 O O . PHE A 1 68 ? 10.344 7.355 -5.755 1.00 93.12 68 PHE A O 1
ATOM 566 N N . ARG A 1 69 ? 11.120 7.831 -3.693 1.00 91.31 69 ARG A N 1
ATOM 567 C CA . ARG A 1 69 ? 10.518 6.704 -2.970 1.00 91.31 69 ARG A CA 1
ATOM 568 C C . ARG A 1 69 ? 9.945 7.174 -1.627 1.00 91.31 69 ARG A C 1
ATOM 570 O O . ARG A 1 69 ? 10.381 8.198 -1.103 1.00 91.31 69 ARG A O 1
ATOM 577 N N . PRO A 1 70 ? 8.951 6.463 -1.068 1.00 90.12 70 PRO A N 1
ATOM 578 C CA . PRO A 1 70 ? 8.465 6.739 0.280 1.00 90.12 70 PRO A CA 1
ATOM 579 C C . PRO A 1 70 ? 9.593 6.650 1.316 1.00 90.12 70 PRO A C 1
ATOM 581 O O . PRO A 1 70 ? 10.466 5.790 1.203 1.00 90.12 70 PRO A O 1
ATOM 584 N N . SER A 1 71 ? 9.543 7.503 2.342 1.00 90.19 71 SER A N 1
ATOM 585 C CA . SER A 1 71 ? 10.442 7.381 3.493 1.00 90.19 71 SER A CA 1
ATOM 586 C C . SER A 1 71 ? 10.125 6.096 4.257 1.00 90.19 71 SER A C 1
ATOM 588 O O . SER A 1 71 ? 8.959 5.816 4.545 1.00 90.19 71 SER A O 1
ATOM 590 N N . VAL A 1 72 ? 11.159 5.316 4.565 1.00 87.75 72 VAL A N 1
ATOM 591 C CA . VAL A 1 72 ? 11.057 4.081 5.347 1.00 87.75 72 VAL A CA 1
ATOM 592 C C . VAL A 1 72 ? 11.799 4.303 6.666 1.00 87.75 72 VAL A C 1
ATOM 594 O O . VAL A 1 72 ? 12.905 4.847 6.628 1.00 87.75 72 VAL A O 1
ATOM 597 N N . PRO A 1 73 ? 11.230 3.913 7.823 1.00 85.62 73 PRO A N 1
ATOM 598 C CA . PRO A 1 73 ? 11.920 4.017 9.104 1.00 85.62 73 PRO A CA 1
ATOM 599 C C . PRO A 1 73 ? 13.300 3.350 9.057 1.00 85.62 73 PRO A C 1
ATOM 601 O O . PRO A 1 73 ? 13.442 2.247 8.535 1.00 85.62 73 PRO A O 1
ATOM 604 N N . ALA A 1 74 ? 14.318 4.018 9.606 1.00 75.12 74 ALA A N 1
ATOM 605 C CA . ALA A 1 74 ? 15.686 3.490 9.639 1.00 75.12 74 ALA A CA 1
ATOM 606 C C . ALA A 1 74 ? 15.839 2.306 10.608 1.00 75.12 74 ALA A C 1
ATOM 608 O O . ALA A 1 74 ? 16.713 1.465 10.426 1.00 75.12 74 ALA A O 1
ATOM 609 N N . ARG A 1 75 ? 14.988 2.254 11.638 1.00 72.94 75 ARG A N 1
ATOM 610 C CA . ARG A 1 75 ? 14.888 1.142 12.580 1.00 72.94 75 ARG A CA 1
ATOM 611 C C . ARG A 1 75 ? 13.579 0.428 12.311 1.00 72.94 75 ARG A C 1
ATOM 613 O O . ARG A 1 75 ? 12.512 1.021 12.452 1.00 72.94 75 ARG A O 1
ATOM 620 N N . VAL A 1 76 ? 13.695 -0.814 11.887 1.00 76.50 76 VAL A N 1
ATOM 621 C CA . VAL A 1 76 ? 12.581 -1.728 11.681 1.00 76.50 76 VAL A CA 1
ATOM 622 C C . VAL A 1 76 ? 12.943 -2.979 12.463 1.00 76.50 76 VAL A C 1
ATOM 624 O O . VAL A 1 76 ? 14.121 -3.341 12.490 1.00 76.50 76 VAL A O 1
ATOM 627 N N . ASP A 1 77 ? 11.969 -3.600 13.118 1.00 78.62 77 ASP A N 1
ATOM 628 C CA . ASP A 1 77 ? 12.190 -4.851 13.846 1.00 78.62 77 ASP A CA 1
ATOM 629 C C . ASP A 1 77 ? 12.811 -5.899 12.905 1.00 78.62 77 ASP A C 1
ATOM 631 O O . ASP A 1 77 ? 12.505 -5.900 11.707 1.00 78.62 77 ASP A O 1
ATOM 635 N N . GLU A 1 78 ? 13.672 -6.787 13.416 1.00 73.19 78 GLU A N 1
ATOM 636 C CA . GLU A 1 78 ? 14.367 -7.804 12.600 1.00 73.19 78 GLU A CA 1
ATOM 637 C C . GLU A 1 78 ? 13.385 -8.632 11.750 1.00 73.19 78 GLU A C 1
ATOM 639 O O . GLU A 1 78 ? 13.641 -8.904 10.574 1.00 73.19 78 GLU A O 1
ATOM 644 N N . ASP A 1 79 ? 12.201 -8.913 12.297 1.00 71.25 79 ASP A N 1
ATOM 645 C CA . ASP A 1 79 ? 11.116 -9.632 11.620 1.00 71.25 79 ASP A CA 1
ATOM 646 C C . ASP A 1 79 ? 10.508 -8.851 10.442 1.00 71.25 79 ASP A C 1
ATOM 648 O O . ASP A 1 79 ? 10.036 -9.425 9.458 1.00 71.25 79 ASP A O 1
ATOM 652 N N . SER A 1 80 ? 10.532 -7.521 10.517 1.00 79.50 80 SER A N 1
ATOM 653 C CA . SER A 1 80 ? 10.001 -6.623 9.490 1.00 79.50 80 SER A CA 1
ATOM 654 C C . SER A 1 80 ? 11.056 -6.208 8.460 1.00 79.50 80 SER A C 1
ATOM 656 O O . SER A 1 80 ? 10.697 -5.718 7.385 1.00 79.50 80 SER A O 1
ATOM 658 N N . ALA A 1 81 ? 12.346 -6.432 8.736 1.00 84.62 81 ALA A N 1
ATOM 659 C CA . ALA A 1 81 ? 13.439 -6.117 7.818 1.00 84.62 81 ALA A CA 1
ATOM 660 C C . ALA A 1 81 ? 13.292 -6.865 6.483 1.00 84.62 81 ALA A C 1
ATOM 662 O O . ALA A 1 81 ? 13.329 -6.249 5.418 1.00 84.62 81 ALA A O 1
ATOM 663 N N . GLN A 1 82 ? 12.979 -8.166 6.531 1.00 85.44 82 GLN A N 1
ATOM 664 C CA . GLN A 1 82 ? 12.785 -8.984 5.326 1.00 85.44 82 GLN A CA 1
ATOM 665 C C . GLN A 1 82 ? 11.608 -8.490 4.464 1.00 85.44 82 GLN A C 1
ATOM 667 O O . GLN A 1 82 ? 11.648 -8.546 3.232 1.00 85.44 82 GLN A O 1
ATOM 672 N N . LEU A 1 83 ? 10.556 -7.959 5.099 1.00 87.00 83 LEU A N 1
ATOM 673 C CA . LEU A 1 83 ? 9.425 -7.359 4.396 1.00 87.00 83 LEU A CA 1
ATOM 674 C C . LEU A 1 83 ? 9.806 -6.030 3.736 1.00 87.00 83 LEU A C 1
ATOM 676 O O . LEU A 1 83 ? 9.403 -5.765 2.600 1.00 87.00 83 LEU A O 1
ATOM 680 N N . VAL A 1 84 ? 10.580 -5.197 4.432 1.00 89.31 84 VAL A N 1
ATOM 681 C CA . VAL A 1 84 ? 11.092 -3.936 3.887 1.00 89.31 84 VAL A CA 1
ATOM 682 C C . VAL A 1 84 ? 12.007 -4.191 2.693 1.00 89.31 84 VAL A C 1
ATOM 684 O O . VAL A 1 84 ? 11.896 -3.486 1.689 1.00 89.31 84 VAL A O 1
ATOM 687 N N . ASP A 1 85 ? 12.839 -5.225 2.748 1.00 89.81 85 ASP A N 1
ATOM 688 C CA . ASP A 1 85 ? 13.701 -5.610 1.633 1.00 89.81 85 ASP A CA 1
ATOM 689 C C . ASP A 1 85 ? 12.889 -6.137 0.446 1.00 89.81 85 ASP A C 1
ATOM 691 O O . ASP A 1 85 ? 13.109 -5.705 -0.687 1.00 89.81 85 ASP A O 1
ATOM 695 N N . LEU A 1 86 ? 11.866 -6.968 0.686 1.00 92.00 86 LEU A N 1
ATOM 696 C CA . LEU A 1 86 ? 10.932 -7.388 -0.366 1.00 92.00 86 LEU A CA 1
ATOM 697 C C . LEU A 1 86 ? 10.205 -6.189 -1.002 1.00 92.00 86 LEU A C 1
ATOM 699 O O . LEU A 1 86 ? 10.013 -6.147 -2.221 1.00 92.00 86 LEU A O 1
ATOM 703 N N . MET A 1 87 ? 9.804 -5.202 -0.198 1.00 92.56 87 MET A N 1
ATOM 704 C CA . MET A 1 87 ? 9.181 -3.970 -0.686 1.00 92.56 87 MET A CA 1
ATOM 705 C C . MET A 1 87 ? 10.152 -3.158 -1.552 1.00 92.56 87 MET A C 1
ATOM 707 O O . MET A 1 87 ? 9.770 -2.724 -2.640 1.00 92.56 87 MET A O 1
ATOM 711 N N . LYS A 1 88 ? 11.402 -2.981 -1.110 1.00 91.62 88 LYS A N 1
ATOM 712 C CA . LYS A 1 88 ? 12.445 -2.280 -1.874 1.00 91.62 88 LYS A CA 1
ATOM 713 C C . LYS A 1 88 ? 12.796 -3.016 -3.166 1.00 91.62 88 LYS A C 1
ATOM 715 O O . LYS A 1 88 ? 12.952 -2.372 -4.196 1.00 91.62 88 LYS A O 1
ATOM 720 N N . PHE A 1 89 ? 12.794 -4.346 -3.164 1.00 92.56 89 PHE A N 1
ATOM 721 C CA . PHE A 1 89 ? 12.972 -5.138 -4.382 1.00 92.56 89 PHE A CA 1
ATOM 722 C C . PHE A 1 89 ? 11.843 -4.902 -5.405 1.00 92.56 89 PHE A C 1
ATOM 724 O O . PHE A 1 89 ? 12.059 -4.909 -6.615 1.00 92.56 89 PHE A O 1
ATOM 731 N N . CYS A 1 90 ? 10.624 -4.591 -4.948 1.00 94.00 90 CYS A N 1
ATOM 732 C CA . CYS A 1 90 ? 9.530 -4.171 -5.832 1.00 94.00 90 CYS A CA 1
ATOM 733 C C . CYS A 1 90 ? 9.697 -2.740 -6.385 1.00 94.00 90 CYS A C 1
ATOM 735 O O . CYS A 1 90 ? 8.978 -2.354 -7.312 1.00 94.00 90 CYS A O 1
ATOM 737 N N . TRP A 1 91 ? 10.605 -1.945 -5.815 1.00 92.88 91 TRP A N 1
ATOM 738 C CA . TRP A 1 91 ? 10.871 -0.552 -6.173 1.00 92.88 91 TRP A CA 1
ATOM 739 C C . TRP A 1 91 ? 12.004 -0.369 -7.182 1.00 92.88 91 TRP A C 1
ATOM 741 O O . TRP A 1 91 ? 12.335 0.780 -7.469 1.00 92.88 91 TRP A O 1
ATOM 751 N N . GLU A 1 92 ? 12.555 -1.442 -7.749 1.00 91.44 92 GLU A N 1
ATOM 752 C CA . GLU A 1 92 ? 13.580 -1.365 -8.795 1.00 91.44 92 GLU A CA 1
ATOM 753 C C . GLU A 1 92 ? 13.185 -0.407 -9.935 1.00 91.44 92 GLU A C 1
ATOM 755 O O . GLU A 1 92 ? 12.027 -0.370 -10.373 1.00 91.44 92 GLU A O 1
ATOM 760 N N . ASP A 1 93 ? 14.126 0.408 -10.416 1.00 87.06 93 ASP A N 1
ATOM 761 C CA . ASP A 1 93 ? 13.857 1.375 -11.493 1.00 87.06 93 ASP A CA 1
ATOM 762 C C . ASP A 1 93 ? 13.588 0.659 -12.820 1.00 87.06 93 ASP A C 1
ATOM 764 O O . ASP A 1 93 ? 12.633 0.985 -13.533 1.00 87.06 93 ASP A O 1
ATOM 768 N N . GLY A 1 94 ? 14.379 -0.380 -13.102 1.00 88.19 94 GLY A N 1
ATOM 769 C CA . GLY A 1 94 ? 14.222 -1.238 -14.268 1.00 88.19 94 GLY A CA 1
ATOM 770 C C . GLY A 1 94 ? 12.903 -2.020 -14.220 1.00 88.19 94 GLY A C 1
ATOM 771 O O . GLY A 1 94 ? 12.711 -2.824 -13.307 1.00 88.19 94 GLY A O 1
ATOM 772 N N . PRO A 1 95 ? 12.003 -1.885 -15.216 1.00 88.38 95 PRO A N 1
ATOM 773 C CA . PRO A 1 95 ? 10.745 -2.634 -15.239 1.00 88.38 95 PRO A CA 1
ATOM 774 C C . PRO A 1 95 ? 10.937 -4.155 -15.236 1.00 88.38 95 PRO A C 1
ATOM 776 O O . PRO A 1 95 ? 10.110 -4.864 -14.671 1.00 88.38 95 PRO A O 1
ATOM 779 N N . GLN A 1 96 ? 12.021 -4.635 -15.855 1.00 89.50 96 GLN A N 1
ATOM 780 C CA . GLN A 1 96 ? 12.367 -6.058 -15.946 1.00 89.50 96 GLN 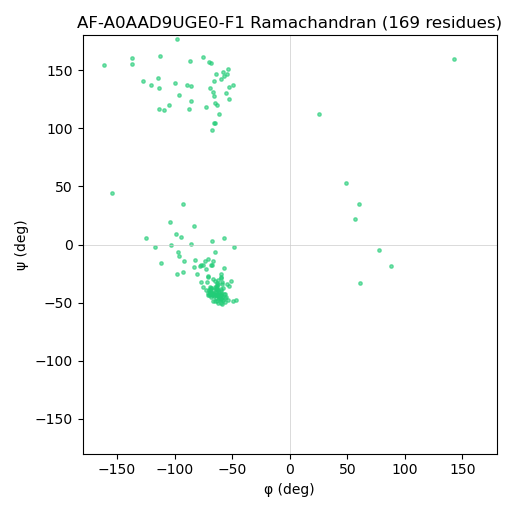A CA 1
ATOM 781 C C . GLN A 1 96 ? 13.038 -6.586 -14.671 1.00 89.50 96 GLN A C 1
ATOM 783 O O . GLN A 1 96 ? 12.957 -7.775 -14.385 1.00 89.50 96 GLN A O 1
ATOM 788 N N . SER A 1 97 ? 13.683 -5.702 -13.903 1.00 92.19 97 SER A N 1
ATOM 789 C CA . SER A 1 97 ? 14.336 -6.043 -12.633 1.00 92.19 97 SER A CA 1
ATOM 790 C C . SER A 1 97 ? 13.330 -6.212 -11.494 1.00 92.19 97 SER A C 1
ATOM 792 O O . SER A 1 97 ? 13.645 -6.822 -10.475 1.00 92.19 97 SER A O 1
ATOM 794 N N . ARG A 1 98 ? 12.103 -5.696 -11.656 1.00 93.38 98 ARG A N 1
ATOM 795 C CA . ARG A 1 98 ? 11.035 -5.858 -10.666 1.00 93.38 98 ARG A CA 1
ATOM 796 C C . ARG A 1 98 ? 10.557 -7.311 -10.618 1.00 93.38 98 ARG A C 1
ATOM 798 O O . ARG A 1 98 ? 10.252 -7.888 -11.664 1.00 93.38 98 ARG A O 1
ATOM 805 N N . PRO A 1 99 ? 10.377 -7.892 -9.422 1.00 94.75 99 PRO A N 1
ATOM 806 C CA . PRO A 1 99 ? 9.872 -9.248 -9.289 1.00 94.75 99 PRO A CA 1
ATOM 807 C C . PRO A 1 99 ? 8.442 -9.386 -9.819 1.00 94.75 99 PRO A C 1
ATOM 809 O O . PRO A 1 99 ? 7.595 -8.499 -9.668 1.00 94.75 99 PRO A O 1
ATOM 812 N N . SER A 1 100 ? 8.137 -10.559 -10.375 1.00 92.94 100 SER A N 1
ATOM 813 C CA . SER A 1 100 ? 6.758 -10.923 -10.693 1.00 92.94 100 SER A CA 1
ATOM 814 C C . SER A 1 100 ? 5.950 -11.134 -9.408 1.00 92.94 100 SER A C 1
ATOM 816 O O . SER A 1 100 ? 6.484 -11.490 -8.355 1.00 92.94 100 SER A O 1
ATOM 818 N N . PHE A 1 101 ? 4.626 -10.985 -9.487 1.00 92.62 101 PHE A N 1
ATOM 819 C CA . PHE A 1 101 ? 3.760 -11.252 -8.333 1.00 92.62 101 PHE A CA 1
ATOM 820 C C . PHE A 1 101 ? 3.855 -12.695 -7.823 1.00 92.62 101 PHE A C 1
ATOM 822 O O . PHE A 1 101 ? 3.594 -12.930 -6.647 1.00 92.62 101 PHE A O 1
ATOM 829 N N . GLU A 1 102 ? 4.226 -13.650 -8.677 1.00 91.62 102 GLU A N 1
ATOM 830 C CA . GLU A 1 102 ? 4.440 -15.044 -8.275 1.00 91.62 102 GLU A CA 1
ATOM 831 C C . GLU A 1 102 ? 5.685 -15.170 -7.393 1.00 91.62 102 GLU A C 1
ATOM 833 O O . GLU A 1 102 ? 5.625 -15.799 -6.335 1.00 91.62 102 GLU A O 1
ATOM 838 N N . VAL A 1 103 ? 6.771 -14.483 -7.764 1.00 92.81 103 VAL A N 1
ATOM 839 C CA . VAL A 1 103 ? 7.994 -14.400 -6.955 1.00 92.81 103 VAL A CA 1
ATOM 840 C C . VAL A 1 103 ? 7.700 -13.716 -5.622 1.00 92.81 103 VAL A C 1
ATOM 842 O O . VAL A 1 103 ? 7.971 -14.305 -4.576 1.00 92.81 103 VAL A O 1
ATOM 845 N N . VAL A 1 104 ? 7.052 -12.544 -5.635 1.00 93.25 104 VAL A N 1
ATOM 846 C CA . VAL A 1 104 ? 6.663 -11.817 -4.410 1.00 93.25 104 VAL A CA 1
ATOM 847 C C . VAL A 1 104 ? 5.816 -12.700 -3.491 1.00 93.25 104 VAL A C 1
ATOM 849 O O . VAL A 1 104 ? 6.081 -12.782 -2.294 1.00 93.25 104 VAL A O 1
ATOM 852 N N . GLN A 1 105 ? 4.829 -13.414 -4.040 1.00 89.81 105 GLN A N 1
ATOM 853 C CA . GLN A 1 105 ? 3.972 -14.310 -3.263 1.00 89.81 105 GLN A CA 1
ATOM 854 C C . GLN A 1 105 ? 4.752 -15.495 -2.677 1.00 89.81 105 GLN A C 1
ATOM 856 O O . GLN A 1 105 ? 4.457 -15.923 -1.561 1.00 89.81 105 GLN A O 1
ATOM 861 N N . SER A 1 106 ? 5.737 -16.029 -3.403 1.00 90.88 106 SER A N 1
ATOM 862 C CA . SER A 1 106 ? 6.587 -17.117 -2.913 1.00 90.88 106 SER A CA 1
ATOM 863 C C . SER A 1 106 ? 7.487 -16.673 -1.756 1.00 90.88 106 SER A C 1
ATOM 865 O O . SER A 1 106 ? 7.576 -17.385 -0.757 1.00 90.88 106 SER A O 1
ATOM 867 N N . ILE A 1 107 ? 8.088 -15.481 -1.850 1.00 90.75 107 ILE A N 1
ATOM 868 C CA . ILE A 1 107 ? 8.936 -14.906 -0.799 1.00 90.75 107 ILE A CA 1
ATOM 869 C C . ILE A 1 107 ? 8.074 -14.598 0.426 1.00 90.75 107 ILE A C 1
ATOM 871 O O . ILE A 1 107 ? 8.373 -15.076 1.515 1.00 90.75 107 ILE A O 1
ATOM 875 N N . TRP A 1 108 ? 6.934 -13.925 0.239 1.00 87.06 108 TRP A N 1
ATOM 876 C CA . TRP A 1 108 ? 5.976 -13.649 1.313 1.00 87.06 108 TRP A CA 1
ATOM 877 C C . TRP A 1 108 ? 5.550 -14.913 2.067 1.00 87.06 108 TRP A C 1
ATOM 879 O O . TRP A 1 108 ? 5.599 -14.948 3.291 1.00 87.06 108 TRP A O 1
ATOM 889 N N . LYS A 1 109 ? 5.180 -15.987 1.357 1.00 86.19 109 LYS A N 1
ATOM 890 C CA . LYS A 1 109 ? 4.800 -17.260 1.994 1.00 86.19 109 LYS A CA 1
ATOM 891 C C . LYS A 1 109 ? 5.946 -17.899 2.780 1.00 86.19 109 LYS A C 1
ATOM 893 O O . LYS A 1 109 ? 5.685 -18.534 3.795 1.00 86.19 109 LYS A O 1
ATOM 898 N N . LYS A 1 110 ? 7.192 -17.770 2.308 1.00 86.12 110 LYS A N 1
ATOM 899 C CA . LYS A 1 110 ? 8.373 -18.302 3.004 1.00 86.12 110 LYS A CA 1
ATOM 900 C C . LYS A 1 110 ? 8.666 -17.547 4.298 1.00 86.12 110 LYS A C 1
ATOM 902 O O . LYS A 1 110 ? 9.048 -18.193 5.265 1.00 86.12 110 LYS A O 1
ATOM 907 N N . MET A 1 111 ? 8.474 -16.229 4.298 1.00 82.12 111 MET A N 1
ATOM 908 C CA . MET A 1 111 ? 8.663 -15.380 5.479 1.00 82.12 111 MET A CA 1
ATOM 909 C C . MET A 1 111 ? 7.507 -15.551 6.472 1.00 82.12 111 MET A C 1
ATOM 911 O O . MET A 1 111 ? 7.716 -15.615 7.674 1.00 82.12 111 MET A O 1
ATOM 915 N N . ASN A 1 112 ? 6.280 -15.725 5.975 1.00 76.00 112 ASN A N 1
ATOM 916 C CA . ASN A 1 112 ? 5.072 -15.779 6.795 1.00 76.00 112 ASN A CA 1
ATOM 917 C C . ASN A 1 112 ? 4.658 -17.211 7.208 1.00 76.00 112 ASN A C 1
ATOM 919 O O . ASN A 1 112 ? 3.467 -17.521 7.279 1.00 76.00 112 ASN A O 1
ATOM 923 N N . LYS A 1 113 ? 5.628 -18.104 7.460 1.00 65.88 113 LYS A N 1
ATOM 924 C CA . LYS A 1 113 ? 5.404 -19.532 7.791 1.00 65.88 113 LYS A CA 1
ATOM 925 C C . LYS A 1 113 ? 4.722 -19.791 9.152 1.00 65.88 113 LYS A C 1
ATOM 927 O O . LYS A 1 113 ? 4.532 -20.952 9.497 1.00 65.88 113 LYS A O 1
ATOM 932 N N . GLY A 1 114 ? 4.337 -18.750 9.897 1.00 55.31 114 GLY A N 1
ATOM 933 C CA . GLY A 1 114 ? 3.810 -18.851 11.266 1.00 55.31 114 GLY A CA 1
ATOM 934 C C . GLY A 1 114 ? 2.371 -18.378 11.501 1.00 55.31 114 GLY A C 1
ATOM 935 O O . GLY A 1 114 ? 1.893 -18.503 12.619 1.00 5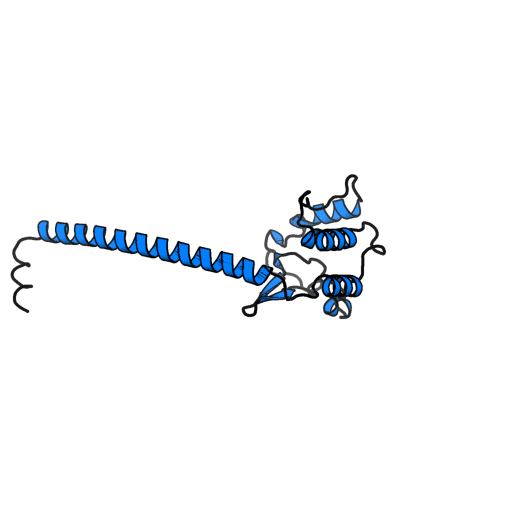5.31 114 GLY A O 1
ATOM 936 N N . GLY A 1 115 ? 1.651 -17.861 10.502 1.00 55.25 115 GLY A N 1
ATOM 937 C CA . GLY A 1 115 ? 0.258 -17.433 10.700 1.00 55.25 115 GLY A CA 1
ATOM 938 C C . GLY A 1 115 ? -0.103 -16.173 9.928 1.00 55.25 115 GLY A C 1
ATOM 939 O O . GLY A 1 115 ? 0.757 -15.431 9.459 1.00 55.25 115 GLY A O 1
ATOM 940 N N . GLN A 1 116 ? -1.397 -15.949 9.717 1.00 49.94 116 GLN A N 1
ATOM 941 C CA . GLN A 1 116 ? -1.879 -14.724 9.090 1.00 49.94 116 GLN A CA 1
ATOM 942 C C . GLN A 1 116 ? -1.570 -13.533 10.006 1.00 49.94 116 GLN A C 1
ATOM 944 O O . GLN A 1 116 ? -2.223 -13.371 11.018 1.00 49.94 116 GLN A O 1
ATOM 949 N N . VAL A 1 117 ? -0.561 -12.744 9.640 1.00 54.69 117 VAL A N 1
ATOM 950 C CA . VAL A 1 117 ? -0.354 -11.320 9.952 1.00 54.69 117 VAL A CA 1
ATOM 951 C C . VAL A 1 117 ? -1.029 -10.799 11.240 1.00 54.69 117 VAL A C 1
ATOM 953 O O . VAL A 1 117 ? -2.230 -10.536 11.247 1.00 54.69 117 VAL A O 1
ATOM 956 N N . ASN A 1 118 ? -0.203 -10.451 12.236 1.00 61.38 118 ASN A N 1
ATOM 957 C CA . ASN A 1 118 ? -0.499 -9.672 13.461 1.00 61.38 118 ASN A CA 1
ATOM 958 C C . ASN A 1 118 ? -1.281 -8.346 13.252 1.00 61.38 118 ASN A C 1
ATOM 960 O O . ASN A 1 118 ? -1.591 -7.635 14.204 1.00 61.38 118 ASN A O 1
ATOM 964 N N . LEU A 1 119 ? -1.596 -7.975 12.007 1.00 63.09 119 LEU A N 1
ATOM 965 C CA . LEU A 1 119 ? -2.353 -6.779 11.651 1.00 63.09 119 LEU A CA 1
ATOM 966 C C . LEU A 1 119 ? -3.824 -6.878 12.068 1.00 63.09 119 LEU A C 1
ATOM 968 O O . LEU A 1 119 ? -4.406 -5.868 12.455 1.00 63.09 119 LEU A O 1
ATOM 972 N N . VAL A 1 120 ? -4.428 -8.069 11.979 1.00 66.31 120 VAL A N 1
ATOM 973 C CA . VAL A 1 120 ? -5.824 -8.263 12.407 1.00 66.31 120 VAL A CA 1
ATOM 974 C C . VAL A 1 120 ? -5.920 -8.035 13.910 1.00 66.31 120 VAL A C 1
ATOM 976 O O . VAL A 1 120 ? -6.722 -7.214 14.338 1.00 66.31 120 VAL A O 1
ATOM 979 N N . ASP A 1 121 ? -5.027 -8.646 14.684 1.00 70.25 121 ASP A N 1
ATOM 980 C CA . ASP A 1 121 ? -4.995 -8.503 16.142 1.00 70.25 121 ASP A CA 1
ATOM 981 C C . ASP A 1 121 ? -4.677 -7.067 16.573 1.00 70.25 121 ASP A C 1
ATOM 983 O O . ASP A 1 121 ? -5.299 -6.534 17.492 1.00 70.25 121 ASP A O 1
ATOM 987 N N . GLN A 1 122 ? -3.772 -6.386 15.862 1.00 72.06 122 GLN A N 1
ATOM 988 C CA . GLN A 1 122 ? -3.465 -4.983 16.124 1.00 72.06 122 GLN A CA 1
ATOM 989 C C . GLN A 1 122 ? -4.654 -4.060 15.812 1.00 72.06 122 GLN A C 1
ATOM 991 O O . GLN A 1 122 ? -4.950 -3.162 16.599 1.00 72.06 122 GLN A O 1
ATOM 996 N N . ILE A 1 123 ? -5.355 -4.257 14.689 1.00 73.94 123 ILE A N 1
ATOM 997 C CA . ILE A 1 123 ? -6.530 -3.445 14.337 1.00 73.94 123 ILE A CA 1
ATOM 998 C C . ILE A 1 123 ? -7.694 -3.743 15.284 1.00 73.94 123 ILE A C 1
ATOM 1000 O O . ILE A 1 123 ? -8.345 -2.802 15.728 1.00 73.94 123 ILE A O 1
ATOM 1004 N N . VAL A 1 124 ? -7.924 -5.012 15.635 1.00 75.69 124 VAL A N 1
ATOM 1005 C CA . VAL A 1 124 ? -8.918 -5.410 16.640 1.00 75.69 124 VAL A CA 1
ATOM 1006 C C . VAL A 1 124 ? -8.599 -4.735 17.969 1.00 75.69 124 VAL A C 1
ATOM 1008 O O . VAL A 1 124 ? -9.463 -4.064 18.513 1.00 75.69 124 VAL A O 1
ATOM 1011 N N . SER A 1 125 ? -7.347 -4.780 18.430 1.00 77.31 125 SER A N 1
ATOM 1012 C CA . SER A 1 125 ? -6.926 -4.087 19.653 1.00 77.31 125 SER A CA 1
ATOM 1013 C C . SER A 1 125 ? -7.192 -2.578 19.599 1.00 77.31 125 SER A C 1
ATOM 1015 O O . SER A 1 125 ? -7.679 -2.002 20.571 1.00 77.31 125 SER A O 1
ATOM 1017 N N . MET A 1 126 ? -6.910 -1.924 18.469 1.00 78.00 126 MET A N 1
ATOM 1018 C CA . MET A 1 126 ? -7.175 -0.490 18.298 1.00 78.00 126 MET A CA 1
ATOM 1019 C C . MET A 1 126 ? -8.677 -0.177 18.257 1.00 78.00 126 MET A C 1
ATOM 1021 O O . MET A 1 126 ? -9.096 0.838 18.808 1.00 78.00 126 MET A O 1
ATOM 1025 N N . MET A 1 127 ? -9.488 -1.037 17.634 1.00 79.75 127 MET A N 1
ATOM 1026 C CA . MET A 1 127 ? -10.943 -0.879 17.585 1.00 79.75 127 MET A CA 1
ATOM 1027 C C . MET A 1 127 ? -11.591 -1.122 18.943 1.00 79.75 127 MET A C 1
ATOM 1029 O O . MET A 1 127 ? -12.424 -0.318 19.343 1.00 79.75 127 MET A O 1
ATOM 1033 N N . THR A 1 128 ? -11.173 -2.156 19.674 1.00 83.69 128 THR A N 1
ATOM 1034 C CA . THR A 1 128 ? -11.645 -2.429 21.036 1.00 83.69 128 THR A CA 1
ATOM 1035 C C . THR A 1 128 ? -11.344 -1.246 21.951 1.00 83.69 128 THR A C 1
ATOM 1037 O O . THR A 1 128 ? -12.267 -0.680 22.514 1.00 83.69 128 THR A O 1
ATOM 1040 N N . LYS A 1 129 ? -10.098 -0.748 21.974 1.00 87.75 129 LYS A N 1
ATOM 1041 C CA . LYS A 1 129 ? -9.730 0.433 22.781 1.00 87.75 129 LYS A CA 1
ATOM 1042 C C . LYS A 1 129 ? -10.543 1.679 22.436 1.00 87.75 129 LYS A C 1
ATOM 1044 O O . LYS A 1 129 ? -10.846 2.487 23.309 1.00 87.75 129 LYS A O 1
ATOM 1049 N N . TYR A 1 130 ? -10.849 1.873 21.154 1.00 86.81 130 TYR A N 1
ATOM 1050 C CA . TYR A 1 130 ? -11.685 2.988 20.726 1.00 86.81 130 TYR A CA 1
ATOM 1051 C C . TYR A 1 130 ? -13.135 2.819 21.195 1.00 86.81 130 TYR A C 1
ATOM 1053 O O . TYR A 1 130 ? -13.714 3.789 21.678 1.00 86.81 130 TYR A O 1
ATOM 1061 N N . SER A 1 131 ? -13.700 1.613 21.078 1.00 91.44 131 SER A N 1
ATOM 1062 C CA . SER A 1 131 ? -15.030 1.275 21.595 1.00 91.44 131 SER A CA 1
ATOM 1063 C C . SER A 1 131 ? -15.121 1.481 23.105 1.00 91.44 131 SER A C 1
ATOM 1065 O O . SER A 1 131 ? -16.038 2.168 23.540 1.00 91.44 131 SER A O 1
ATOM 1067 N N . ASP A 1 132 ? -14.136 1.001 23.867 1.00 92.12 132 ASP A N 1
ATOM 1068 C CA . ASP A 1 132 ? -14.084 1.150 25.326 1.00 92.12 132 ASP A CA 1
ATOM 1069 C C . ASP A 1 132 ? -14.061 2.636 25.722 1.00 92.12 132 ASP A C 1
ATOM 1071 O O . ASP A 1 132 ? -14.895 3.114 26.487 1.00 92.12 132 ASP A O 1
ATOM 1075 N N . ASN A 1 133 ? -13.167 3.421 25.109 1.00 93.75 133 ASN A N 1
ATOM 1076 C CA . ASN A 1 133 ? -13.080 4.858 25.375 1.00 93.75 133 ASN A CA 1
ATOM 1077 C C . ASN A 1 133 ? -14.361 5.617 24.974 1.00 93.75 133 ASN A C 1
ATOM 1079 O O . ASN A 1 133 ? -14.714 6.622 25.593 1.00 93.75 133 ASN A O 1
ATOM 1083 N N . MET A 1 134 ? -15.054 5.177 23.920 1.00 90.94 134 MET A N 1
ATOM 1084 C CA . MET A 1 134 ? -16.336 5.764 23.523 1.00 90.94 134 MET A CA 1
ATOM 1085 C C . MET A 1 134 ? -17.446 5.424 24.515 1.00 90.94 134 MET A C 1
ATOM 1087 O O . MET A 1 134 ? -18.259 6.295 24.825 1.00 90.94 134 MET A O 1
ATOM 1091 N N . GLU A 1 135 ? -17.467 4.200 25.035 1.00 93.44 135 GLU A N 1
ATOM 1092 C CA . GLU A 1 135 ? -18.413 3.773 26.063 1.00 93.44 135 GLU A CA 1
ATOM 1093 C C . GLU A 1 135 ? -18.239 4.591 27.351 1.00 93.44 135 GLU A C 1
ATOM 1095 O O . GLU A 1 135 ? -19.219 5.131 27.872 1.00 93.44 135 GLU A O 1
ATOM 1100 N N . ASP A 1 136 ? -16.995 4.822 27.779 1.00 95.19 136 ASP A N 1
ATOM 1101 C CA . ASP A 1 136 ? -16.676 5.676 28.929 1.00 95.19 136 ASP A CA 1
ATOM 1102 C C . ASP A 1 136 ? -17.150 7.125 28.735 1.00 95.19 136 ASP A C 1
ATOM 1104 O O . ASP A 1 136 ? -17.783 7.722 29.617 1.00 95.19 136 ASP A O 1
ATOM 1108 N N . LEU A 1 137 ? -16.878 7.701 27.560 1.00 94.88 137 LEU A N 1
ATOM 1109 C CA . LEU A 1 137 ? -17.298 9.059 27.207 1.00 94.88 137 LEU A CA 1
ATOM 1110 C C . LEU A 1 137 ? -18.821 9.203 27.201 1.00 94.88 137 LEU A C 1
ATOM 1112 O O . LEU A 1 137 ? -19.349 10.193 27.719 1.00 94.88 137 LEU A O 1
ATOM 1116 N N . VAL A 1 138 ? -19.530 8.227 26.632 1.00 96.31 138 VAL A N 1
ATOM 1117 C CA . VAL A 1 138 ? -20.996 8.196 26.633 1.00 96.31 138 VAL A CA 1
ATOM 1118 C C . VAL A 1 138 ? -21.509 8.094 28.066 1.00 96.31 138 VAL A C 1
ATOM 1120 O O . VAL A 1 138 ? -22.320 8.924 28.467 1.00 96.31 138 VAL A O 1
ATOM 1123 N N . ALA A 1 139 ? -20.984 7.176 28.879 1.00 94.56 139 ALA A N 1
ATOM 1124 C CA . ALA A 1 139 ? -21.389 7.018 30.274 1.00 94.56 139 ALA A CA 1
ATOM 1125 C C . ALA A 1 139 ? -21.160 8.292 31.107 1.00 94.56 139 ALA A C 1
ATOM 1127 O O . ALA A 1 139 ? -21.973 8.648 31.965 1.00 94.56 139 ALA A O 1
ATOM 1128 N N . GLN A 1 140 ? -20.063 9.014 30.866 1.00 95.75 140 GLN A N 1
ATOM 1129 C CA . GLN A 1 140 ? -19.798 10.286 31.534 1.00 95.75 140 GLN A CA 1
ATOM 1130 C C . GLN A 1 140 ? -20.780 11.382 31.101 1.00 95.75 140 GLN A C 1
ATOM 1132 O O . GLN A 1 140 ? -21.311 12.094 31.956 1.00 95.75 140 GLN A O 1
ATOM 1137 N N . ARG A 1 141 ? -21.042 11.516 29.795 1.00 95.81 141 ARG A N 1
ATOM 1138 C CA . ARG A 1 141 ? -21.995 12.503 29.260 1.00 95.81 141 ARG A CA 1
ATOM 1139 C C . ARG A 1 141 ? -23.419 12.226 29.734 1.00 95.81 141 ARG A C 1
ATOM 1141 O O . ARG A 1 141 ? -24.098 13.170 30.125 1.00 95.81 141 ARG A O 1
ATOM 1148 N N . THR A 1 142 ? -23.837 10.962 29.767 1.00 94.44 142 THR A N 1
ATOM 1149 C CA . THR A 1 142 ? -25.150 10.551 30.280 1.00 94.44 142 THR A CA 1
ATOM 1150 C C . THR A 1 142 ? -25.300 10.912 31.757 1.00 94.44 142 THR A C 1
ATOM 1152 O O . THR A 1 142 ? -26.261 11.586 32.112 1.00 94.44 142 THR A O 1
ATOM 1155 N N . ARG A 1 143 ? -24.301 10.610 32.605 1.00 95.75 143 ARG A N 1
ATOM 1156 C CA . ARG A 1 143 ? -24.319 11.013 34.028 1.00 95.75 143 ARG A CA 1
ATOM 1157 C C . ARG A 1 143 ? -24.405 12.527 34.223 1.00 95.75 143 ARG A C 1
ATOM 1159 O O . ARG A 1 143 ? -25.113 13.000 35.107 1.00 95.75 143 ARG A O 1
ATOM 1166 N N . GLN A 1 144 ? -23.669 13.302 33.426 1.00 94.38 144 GLN A N 1
ATOM 1167 C CA . GLN A 1 144 ? -23.740 14.765 33.491 1.00 94.38 144 GLN A CA 1
ATOM 1168 C C . GLN A 1 144 ? -25.124 15.275 33.093 1.00 94.38 144 GLN A C 1
ATOM 1170 O O . GLN A 1 144 ? -25.665 16.147 33.769 1.00 94.38 144 GLN A O 1
ATOM 1175 N N . LEU A 1 145 ? -25.699 14.713 32.029 1.00 95.56 145 LEU A N 1
ATOM 1176 C CA . LEU A 1 145 ? -27.028 15.078 31.560 1.00 95.56 145 LEU A CA 1
ATOM 1177 C C . LEU A 1 145 ? -28.091 14.797 32.629 1.00 95.56 145 LEU A C 1
ATOM 1179 O O . LEU A 1 145 ? -28.903 15.672 32.897 1.00 95.56 145 LEU A O 1
ATOM 1183 N N . GLU A 1 146 ? -28.047 13.634 33.282 1.00 95.12 146 GLU A N 1
ATOM 1184 C CA . GLU A 1 146 ? -28.978 13.267 34.359 1.00 95.12 146 GLU A CA 1
ATOM 1185 C C . GLU A 1 146 ? -28.892 14.220 35.560 1.00 95.12 146 GLU A C 1
ATOM 1187 O O . GLU A 1 146 ? -29.913 14.627 36.115 1.00 95.12 146 GLU A O 1
ATOM 1192 N N . LEU A 1 147 ? -27.680 14.618 35.960 1.00 94.69 147 LEU A N 1
ATOM 1193 C CA . LEU A 1 147 ? -27.489 15.576 37.053 1.00 94.69 147 LEU A CA 1
ATOM 1194 C C . LEU A 1 147 ? -28.026 16.965 36.700 1.00 94.69 147 LEU A C 1
ATOM 1196 O O . LEU A 1 147 ? -28.664 17.607 37.536 1.00 94.69 147 LEU A O 1
ATOM 1200 N N . GLU A 1 148 ? -27.771 17.440 35.482 1.00 91.50 148 GLU A N 1
ATOM 1201 C CA . GLU A 1 148 ? -28.292 18.725 35.013 1.00 91.50 148 GLU A CA 1
ATOM 1202 C C . GLU A 1 148 ? -29.815 18.686 34.827 1.00 91.50 148 GLU A C 1
ATOM 1204 O O . GLU A 1 148 ? -30.493 19.644 35.203 1.00 91.50 148 GLU A O 1
ATOM 1209 N N . GLN A 1 149 ? -30.365 17.564 34.349 1.00 93.12 149 GLN A N 1
ATOM 1210 C CA . GLN A 1 149 ? -31.806 17.321 34.263 1.00 93.12 149 GLN A CA 1
ATOM 1211 C C . GLN A 1 149 ? -32.448 17.384 35.651 1.00 93.12 149 GLN A C 1
ATOM 1213 O O . GLN A 1 149 ? -33.392 18.136 35.863 1.00 93.12 149 GLN A O 1
ATOM 1218 N N . LYS A 1 150 ? -31.864 16.710 36.646 1.00 93.81 150 LYS A N 1
ATOM 1219 C CA . LYS A 1 150 ? -32.354 16.769 38.027 1.00 93.81 150 LYS A CA 1
ATOM 1220 C C . LYS A 1 150 ? -32.332 18.189 38.597 1.00 93.81 150 LYS A C 1
ATOM 1222 O O . LYS A 1 150 ? -33.290 18.613 39.233 1.00 93.81 150 LYS A O 1
ATOM 1227 N N . LYS A 1 151 ? -31.260 18.954 38.360 1.00 91.50 151 LYS A N 1
ATOM 1228 C CA . LYS A 1 151 ? -31.186 20.359 38.800 1.00 91.50 151 LYS A CA 1
ATOM 1229 C C . LYS A 1 151 ? -32.254 21.223 38.132 1.00 91.50 151 LYS A C 1
ATOM 1231 O O . LYS A 1 151 ? -32.805 22.109 38.785 1.00 91.50 151 LYS A O 1
ATOM 1236 N N . THR A 1 152 ? -32.523 20.993 36.846 1.00 87.56 152 THR A N 1
ATOM 1237 C CA . THR A 1 152 ? -33.571 21.721 36.119 1.00 87.56 152 THR A CA 1
ATOM 1238 C C . THR A 1 152 ? -34.961 21.333 36.607 1.00 87.56 152 THR A C 1
ATOM 1240 O O . THR A 1 152 ? -35.764 22.234 36.834 1.00 87.56 152 THR A O 1
ATOM 1243 N N . ASP A 1 153 ? -35.221 20.055 36.874 1.00 87.00 153 ASP A N 1
ATOM 1244 C CA . ASP A 1 153 ? -36.484 19.569 37.442 1.00 87.00 153 ASP A CA 1
ATOM 1245 C C . ASP A 1 153 ? -36.726 20.109 38.864 1.00 87.00 153 ASP A C 1
ATOM 1247 O O . ASP A 1 153 ? -37.823 20.579 39.179 1.00 87.00 153 ASP A O 1
ATOM 1251 N N . ASP A 1 154 ? -35.690 20.138 39.710 1.00 86.69 154 ASP A N 1
ATOM 1252 C CA . ASP A 1 154 ? -35.749 20.723 41.055 1.00 86.69 154 ASP A CA 1
ATOM 1253 C C . ASP A 1 154 ? -36.031 22.233 40.995 1.00 86.69 154 ASP A C 1
ATOM 1255 O O . ASP A 1 154 ? -36.830 22.768 41.772 1.00 86.69 154 ASP A O 1
ATOM 1259 N N . LEU A 1 155 ? -35.383 22.946 40.068 1.00 86.50 155 LEU A N 1
ATOM 1260 C CA . LEU A 1 155 ? -35.624 24.370 39.853 1.00 86.50 155 LEU A CA 1
ATOM 1261 C C . LEU A 1 155 ? -37.034 24.618 39.308 1.00 86.50 155 LEU A C 1
ATOM 1263 O O . LEU A 1 155 ? -37.713 25.528 39.777 1.00 86.50 155 LEU A O 1
ATOM 1267 N N . LEU A 1 156 ? -37.501 23.794 38.370 1.00 82.50 156 LEU A N 1
ATOM 1268 C CA . LEU A 1 156 ? -38.852 23.854 37.822 1.00 82.50 156 LEU A CA 1
ATOM 1269 C C . LEU A 1 156 ? -39.899 23.661 38.927 1.00 82.50 156 LEU A C 1
ATOM 1271 O O . LEU A 1 156 ? -40.842 24.445 39.014 1.00 82.50 156 LEU A O 1
ATOM 1275 N N . CYS A 1 157 ? -39.693 22.700 39.834 1.00 77.44 157 CYS A N 1
ATOM 1276 C CA . CYS A 1 157 ? -40.539 22.512 41.015 1.00 77.44 157 CYS A CA 1
ATOM 1277 C C . CYS A 1 157 ? -40.580 23.750 41.926 1.00 77.44 157 CYS A C 1
ATOM 1279 O O . CYS A 1 157 ? -41.615 24.029 42.528 1.00 77.44 157 CYS A O 1
ATOM 1281 N N . ARG A 1 158 ? -39.479 24.509 42.026 1.00 82.38 158 ARG A N 1
ATOM 1282 C CA . ARG A 1 158 ? -39.424 25.766 42.798 1.00 82.38 158 ARG A CA 1
ATOM 1283 C C . ARG A 1 158 ? -40.093 26.940 42.084 1.00 82.38 158 ARG A C 1
ATOM 1285 O O . ARG A 1 158 ? -40.623 27.821 42.755 1.00 82.38 158 ARG A O 1
ATOM 1292 N N . MET A 1 159 ? -40.048 26.963 40.752 1.00 83.06 159 MET A N 1
ATOM 1293 C CA . MET A 1 159 ? -40.612 28.032 39.919 1.00 83.06 159 MET A CA 1
ATOM 1294 C C . MET A 1 159 ? -42.118 27.859 39.655 1.00 83.06 159 MET A C 1
ATOM 1296 O O . MET A 1 159 ? -42.790 28.827 39.303 1.00 83.06 159 MET A O 1
ATOM 1300 N N . LEU A 1 160 ? -42.669 26.651 39.819 1.00 71.88 160 LEU A N 1
ATOM 1301 C CA . LEU A 1 160 ? -44.097 26.383 39.642 1.00 71.88 160 LEU A CA 1
ATOM 1302 C C . LEU A 1 160 ? -44.904 26.677 40.932 1.00 71.88 160 LEU A C 1
ATOM 1304 O O . LEU A 1 160 ? -44.498 26.271 42.022 1.00 71.88 160 LEU A O 1
ATOM 1308 N N . PRO A 1 161 ? -46.078 27.340 40.848 1.00 67.75 161 PRO A N 1
ATOM 1309 C CA . PRO A 1 161 ? -46.936 27.606 42.006 1.00 67.75 161 PRO A CA 1
ATOM 1310 C C . PRO A 1 161 ? -47.390 26.317 42.713 1.00 67.75 161 PRO A C 1
ATOM 1312 O O . PRO A 1 161 ? -47.744 25.334 42.060 1.00 67.75 161 PRO A O 1
ATOM 1315 N N . ARG A 1 162 ? -47.461 26.352 44.053 1.00 57.72 162 ARG A N 1
ATOM 1316 C CA . ARG A 1 162 ? -47.674 25.217 44.989 1.00 57.72 162 ARG A CA 1
ATOM 1317 C C . ARG A 1 162 ? -48.950 24.368 44.802 1.00 57.72 162 ARG A C 1
ATOM 1319 O O . ARG A 1 162 ? -49.205 23.482 45.608 1.00 57.72 162 ARG A O 1
ATOM 1326 N N . TYR A 1 163 ? -49.752 24.596 43.766 1.00 55.06 163 TYR A N 1
ATOM 1327 C CA . TYR A 1 163 ? -51.008 23.872 43.545 1.00 55.06 163 TYR A CA 1
ATOM 1328 C C . TYR A 1 163 ? -50.837 22.504 42.857 1.00 55.06 163 TYR A C 1
ATOM 1330 O O . TYR A 1 163 ? -51.767 21.705 42.861 1.00 55.06 163 TYR A O 1
ATOM 1338 N N . ARG A 1 164 ? -49.663 22.198 42.278 1.00 54.03 164 ARG A N 1
ATOM 1339 C CA . ARG A 1 164 ? -49.420 20.908 41.593 1.00 54.03 164 ARG A CA 1
ATOM 1340 C C . ARG A 1 164 ? -48.803 19.814 42.467 1.00 54.03 164 ARG A C 1
ATOM 1342 O O . ARG A 1 164 ? -49.029 18.642 42.183 1.00 54.03 164 ARG A O 1
ATOM 1349 N N . THR A 1 165 ? -48.107 20.148 43.553 1.00 51.81 165 THR A N 1
ATOM 1350 C CA . THR A 1 165 ? -47.596 19.139 44.503 1.00 51.81 165 THR A CA 1
ATOM 1351 C C . THR A 1 165 ? -48.710 18.437 45.285 1.00 51.81 165 THR A C 1
ATOM 1353 O O . THR A 1 165 ? -48.491 17.340 45.783 1.00 51.81 165 THR A O 1
ATOM 1356 N N . ALA A 1 166 ? -49.923 18.999 45.325 1.00 52.84 166 ALA A N 1
ATOM 1357 C CA . ALA A 1 166 ? -51.090 18.349 45.922 1.00 52.84 166 ALA A CA 1
ATOM 1358 C C . ALA A 1 166 ? -51.692 17.215 45.061 1.00 52.84 166 ALA A C 1
ATOM 1360 O O . ALA A 1 166 ? -52.430 16.394 45.590 1.00 52.84 166 ALA A O 1
ATOM 1361 N N . ILE A 1 167 ? -51.389 17.140 43.756 1.00 54.50 167 ILE A N 1
ATOM 1362 C CA . ILE A 1 167 ? -52.032 16.172 42.840 1.00 54.50 167 ILE A CA 1
ATOM 1363 C C . ILE A 1 167 ? -51.169 14.917 42.619 1.00 54.50 167 ILE A C 1
ATOM 1365 O O . ILE A 1 167 ? -51.713 13.848 42.372 1.00 54.50 167 ILE A O 1
ATOM 1369 N N . MET A 1 168 ? -49.842 14.994 42.780 1.00 55.00 168 MET A N 1
ATOM 1370 C CA . MET A 1 168 ? -48.959 13.816 42.666 1.00 55.00 168 MET A CA 1
ATOM 1371 C C . MET A 1 168 ? -48.805 12.999 43.962 1.00 55.00 168 MET A C 1
ATOM 1373 O O . MET A 1 168 ? -48.096 12.004 43.965 1.00 55.00 168 MET A O 1
ATOM 1377 N N . GLY A 1 169 ? -49.468 13.393 45.055 1.00 49.97 169 GLY A N 1
ATOM 1378 C CA . GLY A 1 169 ? -49.515 12.624 46.308 1.00 49.97 169 GLY A CA 1
ATOM 1379 C C . GLY A 1 169 ? -50.785 11.785 46.502 1.00 49.97 169 GLY A C 1
ATOM 1380 O O . GLY A 1 169 ? -51.013 11.319 47.615 1.00 49.97 169 GLY A O 1
ATOM 1381 N N . ILE A 1 170 ? -51.644 11.653 45.479 1.00 49.81 170 ILE A N 1
ATOM 1382 C CA . ILE A 1 170 ? -52.960 10.980 45.577 1.00 49.81 170 ILE A CA 1
ATOM 13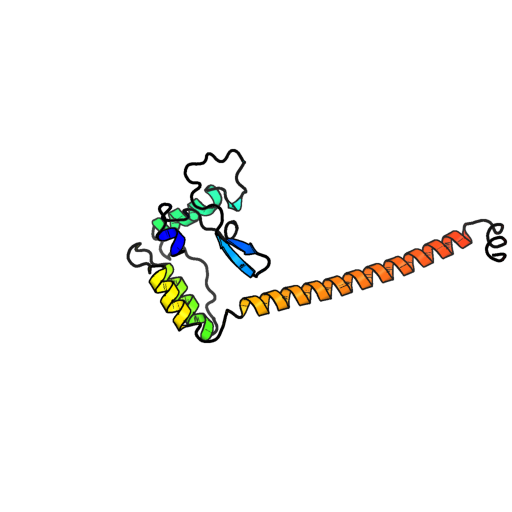83 C C . ILE A 1 170 ? -53.139 9.835 44.548 1.00 49.81 170 ILE A C 1
ATOM 1385 O O . ILE A 1 170 ? -54.196 9.213 44.501 1.00 49.81 170 ILE A O 1
ATOM 1389 N N . ILE A 1 171 ? -52.124 9.468 43.760 1.00 42.16 171 ILE A N 1
ATOM 1390 C CA . ILE A 1 171 ? -52.167 8.278 42.880 1.00 42.16 171 ILE A CA 1
ATOM 1391 C C . ILE A 1 171 ? -50.864 7.507 43.036 1.00 42.16 171 ILE A C 1
ATOM 1393 O O . ILE A 1 171 ? -50.936 6.268 43.180 1.00 42.16 171 ILE A O 1
#

Sequence (171 aa):
MTYLHKSPIKFHGSLTSFKVLLDGRWTCKISRYGLRKLKQTSKPLVRSNPSYYRPCIERVKKSEQPPFRPSVPARVDEDSAQLVDLMKFCWEDGPQSRPSFEVVQSIWKKMNKGGQVNLVDQIVSMMTKYSDNMEDLVAQRTRQLELEQKKTDDLLCRMLPRYRTAIMGII

Mean predicted aligned error: 12.88 Å

Secondary structure (DSSP, 8-state):
-HHHHHSTT---SS--GGGEEE-TT--EEE-S-SGGGS---SPPPGGGSHHHHHHHHHHHHTT-SS-------S---HHHHHHHHHHHHTT-SSTTTSPPHHHHHHHHHHHTTT-S-THHHHHHHHHHHHHHHHHHHHHHHHHHHHHHHHHHHHHHHHHS-TTSTTTTT--

Radius of gyration: 28.85 Å; Cα contacts (8 Å, |Δi|>4): 66; chains: 1; bounding box: 72×48×68 Å

pLDDT: mean 82.52, std 12.33, range [42.16, 96.31]

=== Feature glossary ===
The record interleaves many kinds of information about one protein. Here is each kind framed as the question it answers.

Q: Are the domains correctly placed relative to each other?
A: Predicted aligned error is AlphaFold's pairwise confidence. Unlike pLDDT (per-residue), PAE is per-residue-pair and captu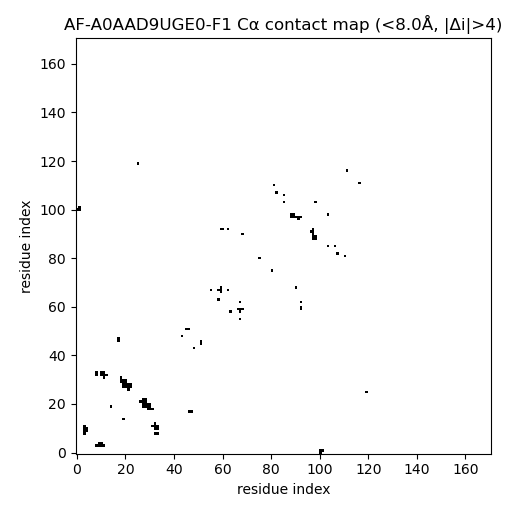res whether two parts of the structure are correctly placed relative to each other. Units are ångströms of expected positional error.

Q: Which residues are in helices, strands, or loops?
A: Eight-state secondary structure (DSSP): H is the canonical α-helix, G the tighter 3₁₀-helix, I the wider π-helix; E/B are β-structure, T and S are turns and bends, and '-' is everything else. DSSP derives these 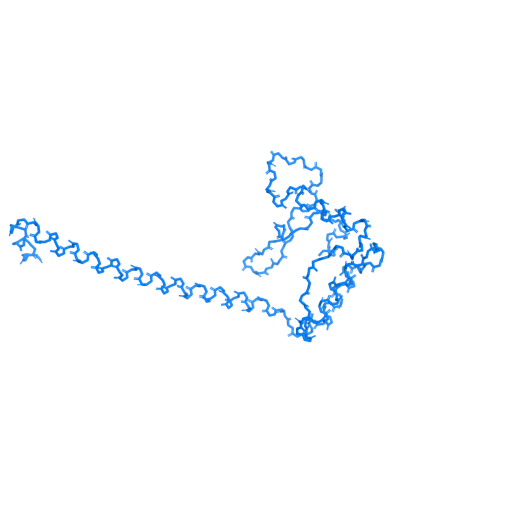from the pattern of main-chain N–H···O=C hydrogen bonds, not from the sequence.

Q: What if only a Cα trace is available?
A: P-SEA three-state annotation labels each residue as helix, strand, or coil based purely on the geometry of the Cα trace. It serves as a fallback when the full backbone (and thus DSSP) is unavailable.

Q: What are the backbone torsion angles?
A: φ (phi) and ψ (psi) are the two rotatable backbone dihedrals per residue: φ is the C(i-1)–N–Cα–C torsion, ψ is the N–Cα–C–N(i+1) torsion, both in degrees on (−180°, 180°]. α-helical residues cluster near (−60°, −45°); β-strand residues near (−120°, +130°). A Ramachandran plot is simply a scatter of (φ, ψ) for every residue.

Q: What known structures does this most resemble?
A: Structural nearest neighbors (via Foldseek easy-search vs the PDB). Reported per hit: target PDB id, E-value, and alignment TM-score. A TM-score above ~0.5 is the conventional threshold for 'same fold'.

Q: What family and function is it annotated with?
A: Database cross-references. InterPro integrates a dozen domain/family signature databases into unified entries with residue-range hits. GO terms attach function/process/location labels with evidence codes. CATH codes position the fold in a four-level structural taxonomy. Organism is the NCBI-taxonomy species name.

Q: Which residues are buried vs exposed?
A: Solvent accessibility: the surface area of each residue that a 1.4 Å water probe can touch, in Å². When only backbone atoms are present the absolute values are lower than full-atom SASA (side chains contribute most of the area) and are flagged as backbone-only.

Q: What do the diagnostic plots show?
A: Three diagnostic plots accompany the record. The Cα contact map visualizes the tertiary structure as a 2D adjacency matrix (8 Å cutoff, sequence-local contacts suppressed). The Ramachandran plot shows the distribution of backbone (φ, ψ) torsions, with points in the α and β basins reflecting secondary structure content. The PAE plot shows AlphaFold's inter-residue confidence as a color matrix.

Q: What is the amino-acid chain?
A: The amino-acid sequence is the protein's primary structure: the linear order of residues from the N-terminus to the C-terminus, written in one-letter code. Everything else here — the 3D coordinates, the secondary structure, the domain annotations — is ultimately a consequence of this string.

Q: What do the rendered images show?
A: The six renders are orthographic views along the three Cartesian axes in both directions. Representation (cartoon, sticks, or surface) and color scheme (sequence-rainbow or by-chain) vary across proteins so the training set covers all the common visualization conventions.

Q: Where is each backbone atom in 3D?
A: The mmCIF table is the protein's shape written out atom by atom. For each backbone N, Cα, C, and carbonyl O, it records an (x, y, z) coordinate triple in Å plus the residue type, chain letter, and residue number.

Q: How mobile is each atom in the crystal?
A: For experimental (PDB) structures, the B-factor (temperature factor) quantifies the positional spread of each atom in the crystal — a combination of thermal vibration and static disorder — in units of Å². High B-factors mark flexible loops or poorly resolved regions; low B-factors mark the rigid, well-ordered core.

Q: How big and how compact is the whole molecule?
A: Three whole-structure scalars: the radius of gyration (RMS distance of Cα from centroid, in Å), the count of Cα–Cα contacts (pairs closer than 8 Å and separated by more than four residues in sequence — i.e. tertiary, not local, contacts), and the bounding-box dimensions. Together they distinguish compact globular folds from extended fibres or disordered chains.

Q: What does the local fold look like, residue by residue?
A: A 3Di character summarizes, for each residue, the relative orientation of the Cα frame of its nearest spatial neighbor. Because it encodes fold topology rather than chemistry, 3Di alignments detect remote structural similarity that sequence alignment misses.

Q: How confident is the AlphaFold model at each residue?
A: For AlphaFold models, the B-factor field carries pLDDT — the model's own estimate of local accuracy on a 0–100 scale. Regions with pLDDT<50 should be treated as essentially unmodeled; they often correspond to intrinsically disordered segments.